Protein AF-0000000078824481 (afdb_homodimer)

Solvent-accessible surface area (backbone atoms only — not comparable to full-atom values): 15286 Å² total; per-residue (Å²): 128,82,54,46,60,56,49,54,60,66,37,48,60,61,49,51,50,52,45,27,59,61,34,42,79,74,77,38,38,60,73,46,44,52,55,56,50,45,35,71,75,71,37,69,39,35,64,65,56,55,14,60,72,70,73,45,59,53,71,61,48,49,52,44,49,50,54,35,36,77,68,52,27,31,44,74,42,76,34,94,58,80,82,45,48,35,37,31,73,30,74,59,27,50,53,49,46,54,56,50,48,54,55,49,51,51,50,54,51,56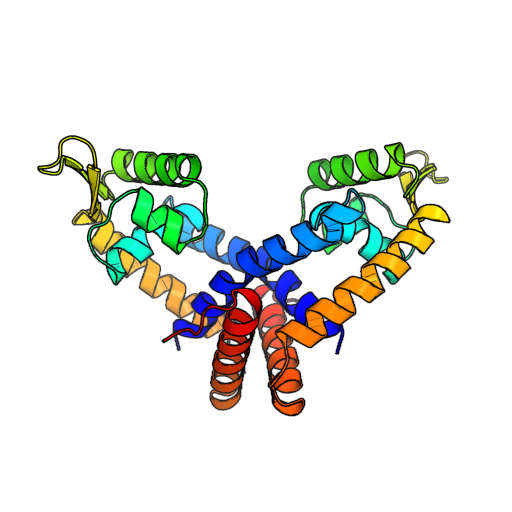,28,47,58,92,56,55,68,69,56,50,50,49,31,41,51,50,50,50,50,32,42,22,50,67,67,69,41,77,80,127,128,82,55,47,60,56,51,54,60,64,36,50,62,61,49,51,50,53,46,26,60,60,32,42,80,74,78,39,38,61,73,47,45,50,53,55,51,46,35,71,75,71,36,68,40,36,64,65,56,57,15,62,73,70,71,45,59,52,71,60,47,49,52,42,50,51,54,35,36,76,68,52,28,30,45,74,42,78,35,92,60,80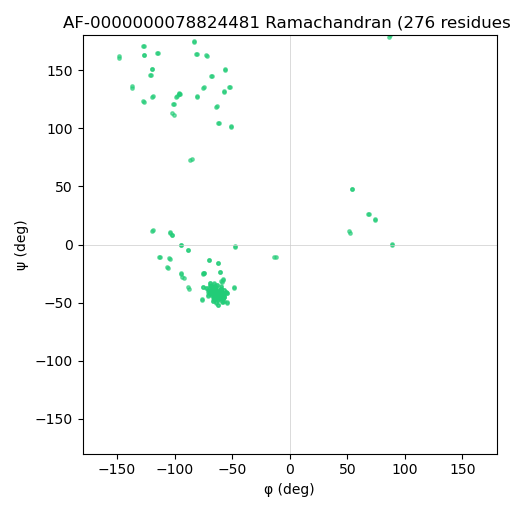,83,45,50,35,37,32,72,30,74,58,28,50,53,48,45,54,58,50,48,52,53,49,50,52,50,54,50,57,29,48,59,93,57,56,67,69,57,50,50,50,33,42,52,51,51,51,49,33,42,23,50,68,67,70,41,78,80,126

Nearest PDB structures (foldseek):
  7kua-assembly1_A-2  TM=9.151E-01  e=1.637E-07  Pseudomonas putida
  3vod-assembly1_A  TM=8.646E-01  e=1.973E-07  Escherichia coli K-12
  3s2w-assembly4_H  TM=9.039E-01  e=2.692E-06  Methanosarcina mazei Go1
  2nnn-assembly4_G  TM=7.889E-01  e=7.284E-06  Pseudomonas aeruginosa
  2nnn-assembly3_E  TM=8.317E-01  e=3.672E-05  Pseudomonas aeruginosa

Secondary structure (DSSP, 8-state):
-THHHHHHHHHHHHHHHHHHHHHHTTT--HHHHHHHHHHHHH-SEEHHHHHHHHT--HHHHHHHHHHHHHTTSEEEEE-SSTT-EEEEE-HHHHHHHHHHHHHHHHHHHHHTTT--HHHHHHHHHHHHHHHHHHHT----/-THHHHHHHHHHHHHHHHHHHHHHTTT--HHHHHHHHHHHHH-SEEHHHHHHHHT--HHHHHHHHHHHHHTTSEEEEE-SSTT-EEEEE-HHHHHHHHHHHHHHHHHHHHHTTT--HHHHHHHHHHHHHHHHHHHT----

pLDDT: mean 90.52, std 11.08, range [39.06, 98.19]

Radius of gyration: 20.96 Å; Cα contacts (8 Å, |Δi|>4): 305; chains: 2; bounding box: 44×56×59 Å

Foldseek 3Di:
DVVPVVVVVVVVVVVQVVLQVLCVVVVDHPLLVLVLVCCVVVNWAWLVVSCVVVVHDSVSSVVSLVVCVVVVQKDWDQDPVNPTTIIHGDPNVVVSNVVSVVVVVVVVCVVCPPPDPVVVVVVVVVVQVVVCVVVVPNPD/DVVPVVVVVVVVVVVQVVLQVLCVVVVDHPLLVLVLVCCVVVNWAWLVVSCVVVVHDSVSSVVSLVVCVVVVQKDWDQDPVNPTTIIHGDPNVVVSNVVSVVVVVVVVCVVCPPPDPVVVVVVVVVVLVVVCVVVVPNPD

Structure (mmCIF, N/CA/C/O backbone):
data_AF-0000000078824481-model_v1
#
loop_
_entity.id
_entity.type
_entity.pdbx_description
1 polymer 'Transcriptional regulator'
#
loop_
_atom_site.group_PDB
_atom_site.id
_atom_site.type_symbol
_atom_site.label_atom_id
_atom_site.label_alt_id
_atom_site.label_comp_id
_atom_site.label_asym_id
_atom_site.label_entity_id
_atom_site.label_seq_id
_atom_site.pdbx_PDB_ins_code
_atom_site.Cartn_x
_atom_site.Cartn_y
_atom_site.Cartn_z
_atom_site.occupancy
_atom_site.B_iso_or_equiv
_atom_site.auth_seq_id
_atom_site.auth_comp_id
_atom_site.auth_asym_id
_atom_site.auth_atom_id
_atom_site.pdbx_PDB_model_num
ATOM 1 N N . MET A 1 1 ? -15.531 11.758 7.34 1 43.16 1 MET A N 1
ATOM 2 C CA . MET A 1 1 ? -15.461 10.969 6.113 1 43.16 1 MET A CA 1
ATOM 3 C C . MET A 1 1 ? -14.008 10.672 5.742 1 43.16 1 MET A C 1
ATOM 5 O O . MET A 1 1 ? -13.75 9.867 4.848 1 43.16 1 MET A O 1
ATOM 9 N N . GLN A 1 2 ? -12.906 11.703 6.137 1 57.47 2 GLN A N 1
ATOM 10 C CA . GLN A 1 2 ? -11.453 11.836 6.027 1 57.47 2 GLN A CA 1
ATOM 11 C C . GLN A 1 2 ? -10.75 10.555 6.473 1 57.47 2 GLN A C 1
ATOM 13 O O . GLN A 1 2 ? -9.766 10.141 5.855 1 57.47 2 GLN A O 1
ATOM 18 N N . ARG A 1 3 ? -11.523 9.625 6.891 1 73.5 3 ARG A N 1
ATOM 19 C CA . ARG A 1 3 ? -10.992 8.617 7.797 1 73.5 3 ARG A CA 1
ATOM 20 C C . ARG A 1 3 ? -10.789 7.289 7.074 1 73.5 3 ARG A C 1
ATOM 22 O O . ARG A 1 3 ? -9.875 6.527 7.406 1 73.5 3 ARG A O 1
ATOM 29 N N . LEU A 1 4 ? -11.547 7.211 5.906 1 84.19 4 LEU A N 1
ATOM 30 C CA . LEU A 1 4 ? -11.5 5.91 5.246 1 84.19 4 LEU A CA 1
ATOM 31 C C . LEU A 1 4 ? -10.141 5.684 4.59 1 84.19 4 LEU A C 1
ATOM 33 O O . LEU A 1 4 ? -9.547 4.609 4.738 1 84.19 4 LEU A O 1
ATOM 37 N N . PHE A 1 5 ? -9.609 6.719 4.055 1 85.12 5 PHE A N 1
ATOM 38 C CA . PHE A 1 5 ? -8.344 6.598 3.34 1 85.12 5 PHE A CA 1
ATOM 39 C C . PHE A 1 5 ? -7.184 6.445 4.316 1 85.12 5 PHE A C 1
ATOM 41 O O . PHE A 1 5 ? -6.254 5.676 4.062 1 85.12 5 PHE A O 1
ATOM 48 N N . GLN A 1 6 ? -7.297 7.129 5.391 1 84 6 GLN A N 1
ATOM 49 C CA . GLN A 1 6 ? -6.285 6.957 6.426 1 84 6 GLN A CA 1
ATOM 50 C C . GLN A 1 6 ? -6.242 5.516 6.922 1 84 6 GLN A C 1
ATOM 52 O O . GLN A 1 6 ? -5.164 4.953 7.129 1 84 6 GLN A O 1
ATOM 57 N N . ARG A 1 7 ? -7.395 4.996 7.047 1 85.38 7 ARG A N 1
ATOM 58 C CA . ARG A 1 7 ? -7.5 3.609 7.488 1 85.38 7 ARG A CA 1
ATOM 59 C C . ARG A 1 7 ? -6.941 2.656 6.434 1 85.38 7 ARG A C 1
ATOM 61 O O . ARG A 1 7 ? -6.242 1.695 6.766 1 85.38 7 ARG A O 1
ATOM 68 N N . PHE A 1 8 ? -7.277 2.953 5.227 1 88 8 PHE A N 1
ATOM 69 C CA . PHE A 1 8 ? -6.789 2.156 4.109 1 88 8 PHE A CA 1
ATOM 70 C C . PHE A 1 8 ? -5.266 2.123 4.09 1 88 8 PHE A C 1
ATOM 72 O O . PHE A 1 8 ? -4.664 1.048 4.09 1 88 8 PHE A O 1
ATOM 79 N N . PHE A 1 9 ? -4.625 3.23 4.195 1 86.44 9 PHE A N 1
ATOM 80 C CA . PHE A 1 9 ? -3.172 3.324 4.105 1 86.44 9 PHE A CA 1
ATOM 81 C C . PHE A 1 9 ? -2.512 2.678 5.316 1 86.44 9 PHE A C 1
ATOM 83 O O . PHE A 1 9 ? -1.452 2.061 5.199 1 86.44 9 PHE A O 1
ATOM 90 N N . SER A 1 10 ? -3.178 2.781 6.43 1 85.12 10 SER A N 1
ATOM 91 C CA . SER A 1 10 ? -2.59 2.271 7.664 1 85.12 10 SER A CA 1
ATOM 92 C C . SER A 1 10 ? -2.531 0.748 7.66 1 85.12 10 SER A C 1
ATOM 94 O O . SER A 1 10 ? -1.811 0.147 8.461 1 85.12 10 SER A O 1
ATOM 96 N N . LEU A 1 11 ? -3.23 0.107 6.738 1 89.5 11 LEU A N 1
ATOM 97 C CA . LEU A 1 11 ? -3.33 -1.349 6.691 1 89.5 11 LEU A CA 1
ATOM 98 C C . LEU A 1 11 ? -2.281 -1.936 5.754 1 89.5 11 LEU A C 1
ATOM 100 O O . LEU A 1 11 ? -1.898 -3.1 5.895 1 89.5 11 LEU A O 1
ATOM 104 N N . TYR A 1 12 ? -1.838 -1.186 4.812 1 88.88 12 TYR A N 1
ATOM 105 C CA . TYR A 1 12 ? -1.011 -1.722 3.738 1 88.88 12 TYR A CA 1
ATOM 106 C C . TYR A 1 12 ? 0.295 -2.285 4.285 1 88.88 12 TYR A C 1
ATOM 108 O O . TYR A 1 12 ? 0.608 -3.459 4.074 1 88.88 12 TYR A O 1
ATOM 116 N N . ARG A 1 13 ? 1.016 -1.478 5.07 1 85.88 13 ARG A N 1
ATOM 117 C CA . ARG A 1 13 ? 2.344 -1.877 5.527 1 85.88 13 ARG A CA 1
ATOM 118 C C . ARG A 1 13 ? 2.264 -3.086 6.453 1 85.88 13 ARG A C 1
ATOM 120 O O . ARG A 1 13 ? 2.996 -4.062 6.273 1 85.88 13 ARG A O 1
ATOM 127 N N . PRO A 1 14 ? 1.312 -3.029 7.441 1 87.44 14 PRO A N 1
ATOM 128 C CA . PRO A 1 14 ? 1.183 -4.227 8.273 1 87.44 14 PRO A CA 1
ATOM 129 C C . PRO A 1 14 ? 0.829 -5.473 7.461 1 87.44 14 PRO A C 1
ATOM 131 O O . PRO A 1 14 ? 1.296 -6.57 7.773 1 87.44 14 PRO A O 1
ATOM 134 N N . PHE A 1 15 ? 0.022 -5.383 6.504 1 90 15 PHE A N 1
ATOM 135 C CA . PHE A 1 15 ? -0.365 -6.512 5.668 1 90 15 PHE A CA 1
ATOM 136 C C . PHE A 1 15 ? 0.836 -7.055 4.902 1 90 15 PHE A C 1
ATOM 138 O O . PHE A 1 15 ? 1.087 -8.266 4.91 1 90 15 PHE A O 1
ATOM 145 N N . VAL A 1 16 ? 1.523 -6.156 4.266 1 90.81 16 VAL A N 1
ATOM 146 C CA . VAL A 1 16 ? 2.689 -6.551 3.479 1 90.81 16 VAL A CA 1
ATOM 147 C C . VAL A 1 16 ? 3.729 -7.203 4.387 1 90.81 16 VAL A C 1
ATOM 149 O O . VAL A 1 16 ? 4.344 -8.203 4.012 1 90.81 16 VAL A O 1
ATOM 152 N N . SER A 1 17 ? 3.895 -6.645 5.543 1 90.75 17 SER A N 1
ATOM 153 C CA . SER A 1 17 ? 4.836 -7.215 6.5 1 90.75 17 SER A CA 1
ATOM 154 C C . SER A 1 17 ? 4.461 -8.648 6.859 1 90.75 17 SER A C 1
ATOM 156 O O . SER A 1 17 ? 5.312 -9.539 6.867 1 90.75 17 SER A O 1
ATOM 158 N N . LYS A 1 18 ? 3.234 -8.875 7.117 1 91.19 18 LYS A N 1
ATOM 159 C CA . LYS A 1 18 ? 2.762 -10.219 7.461 1 91.19 18 LYS A CA 1
ATOM 160 C C . LYS A 1 18 ? 2.926 -11.172 6.281 1 91.19 18 LYS A C 1
ATOM 162 O O . LYS A 1 18 ? 3.314 -12.328 6.465 1 91.19 18 LYS A O 1
ATOM 167 N N . LEU A 1 19 ? 2.625 -10.672 5.141 1 93.19 19 LEU A N 1
ATOM 168 C CA . LEU A 1 19 ? 2.77 -11.484 3.936 1 93.19 19 LEU A CA 1
ATOM 169 C C . LEU A 1 19 ? 4.23 -11.844 3.699 1 93.19 19 LEU A C 1
ATOM 171 O O . LEU A 1 19 ? 4.547 -13 3.387 1 93.19 19 LEU A O 1
ATOM 175 N N . ASN A 1 20 ? 5.066 -10.898 3.875 1 95.19 20 ASN A N 1
ATOM 176 C CA . ASN A 1 20 ? 6.492 -11.148 3.697 1 95.19 20 ASN A CA 1
ATOM 177 C C . ASN A 1 20 ? 7.023 -12.141 4.727 1 95.19 20 ASN A C 1
ATOM 179 O O . ASN A 1 20 ? 7.883 -12.969 4.414 1 95.19 20 ASN A O 1
ATOM 183 N N . GLU A 1 21 ? 6.562 -11.969 5.91 1 95.06 21 GLU A N 1
ATOM 184 C CA . GLU A 1 21 ? 6.938 -12.938 6.938 1 95.06 21 GLU A CA 1
ATOM 185 C C . GLU A 1 21 ? 6.523 -14.352 6.539 1 95.06 21 GLU A C 1
ATOM 187 O O . GLU A 1 21 ? 7.324 -15.281 6.625 1 95.06 21 GLU A O 1
ATOM 192 N N . LEU A 1 22 ? 5.34 -14.508 6.082 1 95.06 22 LEU A N 1
ATOM 193 C CA . LEU A 1 22 ? 4.793 -15.797 5.676 1 95.06 22 LEU A CA 1
ATOM 194 C C . LEU A 1 22 ? 5.535 -16.344 4.461 1 95.06 22 LEU A C 1
ATOM 196 O O . LEU A 1 22 ? 5.98 -17.484 4.465 1 95.06 22 LEU A O 1
ATOM 200 N N . LEU A 1 23 ? 5.746 -15.492 3.449 1 97.12 23 LEU A N 1
ATOM 201 C CA . LEU A 1 23 ? 6.352 -15.898 2.186 1 97.12 23 LEU A CA 1
ATOM 202 C C . LEU A 1 23 ? 7.855 -16.109 2.348 1 97.12 23 LEU A C 1
ATOM 204 O O . LEU A 1 23 ? 8.469 -16.844 1.569 1 97.12 23 LEU A O 1
ATOM 208 N N . GLY A 1 24 ? 8.359 -15.438 3.332 1 97.44 24 GLY A N 1
ATOM 209 C CA . GLY A 1 24 ? 9.781 -15.562 3.609 1 97.44 24 GLY A CA 1
ATOM 210 C C . GLY A 1 24 ? 10.203 -17 3.898 1 97.44 24 GLY A C 1
ATOM 211 O O . GLY A 1 24 ? 11.336 -17.391 3.607 1 97.44 24 GLY A O 1
ATOM 212 N N . GLU A 1 25 ? 9.352 -17.75 4.434 1 96.62 25 GLU A N 1
ATOM 213 C CA . GLU A 1 25 ? 9.609 -19.156 4.738 1 96.62 25 GLU A CA 1
ATOM 214 C C . GLU A 1 25 ? 9.891 -19.953 3.471 1 96.62 25 GLU A C 1
ATOM 216 O O . GLU A 1 25 ? 10.477 -21.047 3.529 1 96.62 25 GLU A O 1
ATOM 221 N N . TYR A 1 26 ? 9.57 -19.406 2.346 1 96.5 26 TYR A N 1
ATOM 222 C CA . TYR A 1 26 ? 9.719 -20.094 1.07 1 96.5 26 TYR A CA 1
ATOM 223 C C . TYR A 1 26 ? 10.672 -19.344 0.149 1 96.5 26 TYR A C 1
ATOM 225 O O . TYR A 1 26 ? 10.672 -19.562 -1.064 1 96.5 26 TYR A O 1
ATOM 233 N N . GLY A 1 27 ? 11.367 -18.375 0.748 1 96 27 GLY A N 1
ATOM 234 C CA . GLY A 1 27 ? 12.32 -17.594 -0.031 1 96 27 GLY A CA 1
ATOM 235 C C . GLY A 1 27 ? 11.656 -16.594 -0.958 1 96 27 GLY A C 1
ATOM 236 O O . GLY A 1 27 ? 12.242 -16.203 -1.968 1 96 27 GLY A O 1
ATOM 237 N N . LEU A 1 28 ? 10.453 -16.25 -0.66 1 97.44 28 LEU A N 1
ATOM 238 C CA . LEU A 1 28 ? 9.688 -15.328 -1.489 1 97.44 28 LEU A CA 1
ATOM 239 C C . LEU A 1 28 ? 9.398 -14.031 -0.732 1 97.44 28 LEU A C 1
ATOM 241 O O . LEU A 1 28 ? 9.633 -13.953 0.476 1 97.44 28 LEU A O 1
ATOM 245 N N . THR A 1 29 ? 9.008 -13.031 -1.426 1 96.62 29 THR A N 1
ATOM 246 C CA . THR A 1 29 ? 8.445 -11.781 -0.93 1 96.62 29 THR A CA 1
ATOM 247 C C . THR A 1 29 ? 7.113 -11.484 -1.613 1 96.62 29 THR A C 1
ATOM 249 O O . THR A 1 29 ? 6.73 -12.172 -2.562 1 96.62 29 THR A O 1
ATOM 252 N N . HIS A 1 30 ? 6.473 -10.492 -1.077 1 94.88 30 HIS A N 1
ATOM 253 C CA . HIS A 1 30 ? 5.227 -10.078 -1.708 1 94.88 30 HIS A CA 1
ATOM 254 C C . HIS A 1 30 ? 5.438 -9.75 -3.182 1 94.88 30 HIS A C 1
ATOM 256 O O . HIS A 1 30 ? 4.621 -10.117 -4.027 1 94.88 30 HIS A O 1
ATOM 262 N N . SER A 1 31 ? 6.52 -9.086 -3.506 1 95.44 31 SER A N 1
ATOM 263 C CA . SER A 1 31 ? 6.801 -8.656 -4.875 1 95.44 31 SER A CA 1
ATOM 264 C C . SER A 1 31 ? 7.035 -9.859 -5.785 1 95.44 31 SER A C 1
ATOM 266 O O . SER A 1 31 ? 6.586 -9.867 -6.934 1 95.44 31 SER A O 1
ATOM 268 N N . LEU A 1 32 ? 7.695 -10.789 -5.336 1 97.19 32 LEU A N 1
ATOM 269 C CA . LEU A 1 32 ? 7.922 -12.008 -6.109 1 97.19 32 LEU A CA 1
ATOM 270 C C . LEU A 1 32 ? 6.629 -12.805 -6.254 1 97.19 32 LEU A C 1
ATOM 272 O O . LEU A 1 32 ? 6.352 -13.352 -7.324 1 97.19 32 LEU A O 1
ATOM 276 N N . TRP A 1 33 ? 5.902 -12.875 -5.168 1 96.5 33 TRP A N 1
ATOM 277 C CA . TRP A 1 33 ? 4.613 -13.562 -5.176 1 96.5 33 TRP A CA 1
ATOM 278 C C . TRP A 1 33 ? 3.688 -12.961 -6.227 1 96.5 33 TRP A C 1
ATOM 280 O O . TRP A 1 33 ? 2.941 -13.688 -6.891 1 96.5 33 TRP A O 1
ATOM 290 N N . GLN A 1 34 ? 3.705 -11.727 -6.363 1 94.94 34 GLN A N 1
ATOM 291 C CA . GLN A 1 34 ? 2.865 -11.055 -7.348 1 94.94 34 GLN A CA 1
ATOM 292 C C . GLN A 1 34 ? 3.084 -11.633 -8.742 1 94.94 34 GLN A C 1
ATOM 294 O O . GLN A 1 34 ? 2.127 -11.836 -9.492 1 94.94 34 GLN A O 1
ATOM 299 N N . VAL A 1 35 ? 4.281 -11.883 -9.07 1 96.81 35 VAL A N 1
ATOM 300 C CA . VAL A 1 35 ? 4.602 -12.43 -10.383 1 96.81 35 VAL A CA 1
ATOM 301 C C . VAL A 1 35 ? 4.047 -13.844 -10.5 1 96.81 35 VAL A C 1
ATOM 303 O O . VAL A 1 35 ? 3.387 -14.18 -11.492 1 96.81 35 VAL A O 1
ATOM 306 N N . ILE A 1 36 ? 4.309 -14.641 -9.508 1 97.81 36 ILE A N 1
ATOM 307 C CA . ILE A 1 36 ? 3.84 -16.031 -9.484 1 97.81 36 ILE A CA 1
ATOM 308 C C . ILE A 1 36 ? 2.316 -16.062 -9.586 1 97.81 36 ILE A C 1
ATOM 310 O O . ILE A 1 36 ? 1.757 -16.812 -10.391 1 97.81 36 ILE A O 1
ATOM 314 N N . PHE A 1 37 ? 1.716 -15.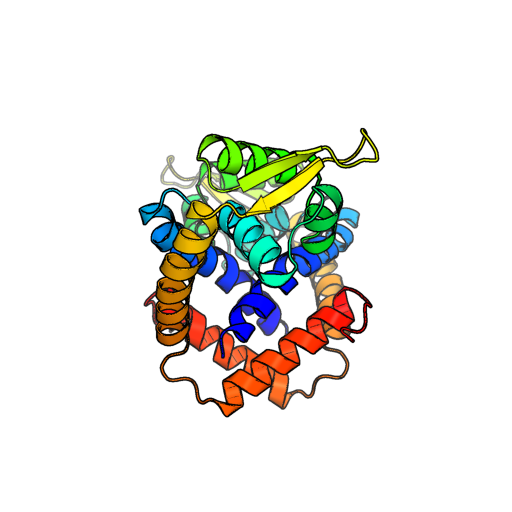234 -8.836 1 96.25 37 PHE A N 1
ATOM 315 C CA . PHE A 1 37 ? 0.26 -15.156 -8.805 1 96.25 37 PHE A CA 1
ATOM 316 C C . PHE A 1 37 ? -0.291 -14.758 -10.164 1 96.25 37 PHE A C 1
ATOM 318 O O . PHE A 1 37 ? -1.259 -15.344 -10.648 1 96.25 37 PHE A O 1
ATOM 325 N N . TYR A 1 38 ? 0.27 -13.805 -10.727 1 95.62 38 TYR A N 1
ATOM 326 C CA . TYR A 1 38 ? -0.172 -13.328 -12.031 1 95.62 38 TYR A CA 1
ATOM 327 C C . TYR A 1 38 ? -0.096 -14.438 -13.078 1 95.62 38 TYR A C 1
ATOM 329 O O . TYR A 1 38 ? -1.057 -14.672 -13.812 1 95.62 38 TYR A O 1
ATOM 337 N N . LEU A 1 39 ? 1.003 -15.078 -13.117 1 97.5 39 LEU A N 1
ATOM 338 C CA . LEU A 1 39 ? 1.202 -16.125 -14.109 1 97.5 39 LEU A CA 1
ATOM 339 C C . LEU A 1 39 ? 0.226 -17.281 -13.891 1 97.5 39 LEU A C 1
ATOM 341 O O . LEU A 1 39 ? -0.251 -17.891 -14.852 1 97.5 39 LEU A O 1
ATOM 345 N N . LYS A 1 40 ? -0.005 -17.547 -12.656 1 96.62 40 LYS A N 1
ATOM 346 C CA . LYS A 1 40 ? -0.944 -18.625 -12.336 1 96.62 40 LYS A CA 1
ATOM 347 C C . LYS A 1 40 ? -2.359 -18.266 -12.773 1 96.62 40 LYS A C 1
ATOM 349 O O . LYS A 1 40 ? -3.09 -19.109 -13.289 1 96.62 40 LYS A O 1
ATOM 354 N N . THR A 1 41 ? -2.725 -17.078 -12.664 1 93.56 41 THR A N 1
ATOM 355 C CA . THR A 1 41 ? -4.109 -16.672 -12.867 1 93.56 41 THR A CA 1
ATOM 356 C C . THR A 1 41 ? -4.336 -16.234 -14.305 1 93.56 41 THR A C 1
ATOM 358 O O . THR A 1 41 ? -5.441 -16.375 -14.836 1 93.56 41 THR A O 1
ATOM 361 N N . ASN A 1 42 ? -3.332 -15.727 -15.008 1 95.06 42 ASN A N 1
ATOM 362 C CA . ASN A 1 42 ? -3.492 -15.18 -16.344 1 95.06 42 ASN A CA 1
ATOM 363 C C . ASN A 1 42 ? -2.77 -16.031 -17.391 1 95.06 42 ASN A C 1
ATOM 365 O O . ASN A 1 42 ? -2.949 -15.82 -18.594 1 95.06 42 ASN A O 1
ATOM 369 N N . GLY A 1 43 ? -1.992 -16.922 -16.906 1 96.06 43 GLY A N 1
ATOM 370 C CA . GLY A 1 43 ? -1.21 -17.734 -17.812 1 96.06 43 GLY A CA 1
ATOM 371 C C . GLY A 1 43 ? 0.115 -17.109 -18.203 1 96.06 43 GLY A C 1
ATOM 372 O O . GLY A 1 43 ? 0.472 -16.047 -17.703 1 96.06 43 GLY A O 1
ATOM 373 N N . SER A 1 44 ? 0.866 -17.844 -19.016 1 96.44 44 SER A N 1
ATOM 374 C CA . SER A 1 44 ? 2.154 -17.344 -19.5 1 96.44 44 SER A CA 1
ATOM 375 C C . SER A 1 44 ? 2.018 -15.961 -20.109 1 96.44 44 SER A C 1
ATOM 377 O O . SER A 1 44 ? 1.064 -15.695 -20.844 1 96.44 44 SER A O 1
ATOM 379 N N . SER A 1 45 ? 2.922 -15.102 -19.766 1 96.06 45 SER A N 1
ATOM 380 C CA . SER A 1 45 ? 2.785 -13.695 -20.156 1 96.06 45 SER A CA 1
ATOM 381 C C . SER A 1 45 ? 4.148 -13.047 -20.375 1 96.06 45 SER A C 1
ATOM 383 O O . SER A 1 45 ? 5.168 -13.562 -19.906 1 96.06 45 SER A O 1
ATOM 385 N N . SER A 1 46 ? 4.156 -11.93 -21.062 1 94.75 46 SER A N 1
ATOM 386 C CA . SER A 1 46 ? 5.383 -11.164 -21.25 1 94.75 46 SER A CA 1
ATOM 387 C C . SER A 1 46 ? 5.688 -10.297 -20.047 1 94.75 46 SER A C 1
ATOM 389 O O . SER A 1 46 ? 4.816 -10.062 -19.203 1 94.75 46 SER A O 1
ATOM 391 N N . LEU A 1 47 ? 6.906 -9.852 -20.016 1 94.75 47 LEU A N 1
ATOM 392 C CA . LEU A 1 47 ? 7.297 -8.93 -18.969 1 94.75 47 LEU A CA 1
ATOM 393 C C . LEU A 1 47 ? 6.457 -7.66 -19.016 1 94.75 47 LEU A C 1
ATOM 395 O O . LEU A 1 47 ? 6.062 -7.133 -17.969 1 94.75 47 LEU A O 1
ATOM 399 N N . VAL A 1 48 ? 6.125 -7.246 -20.172 1 93.75 48 VAL A N 1
ATOM 400 C CA . VAL A 1 48 ? 5.359 -6.023 -20.391 1 93.75 48 VAL A CA 1
ATOM 401 C C . VAL A 1 48 ? 3.938 -6.207 -19.859 1 93.75 48 VAL A C 1
ATOM 403 O O . VAL A 1 48 ? 3.395 -5.32 -19.188 1 93.75 48 VAL A O 1
ATOM 406 N N . ASP A 1 49 ? 3.369 -7.352 -20.078 1 94.5 49 ASP A N 1
ATOM 407 C CA . ASP A 1 49 ? 2.02 -7.648 -19.609 1 94.5 49 ASP A CA 1
ATOM 408 C C . ASP A 1 49 ? 1.947 -7.629 -18.094 1 94.5 49 ASP A C 1
ATOM 410 O O . ASP A 1 49 ? 1.02 -7.055 -17.516 1 94.5 49 ASP A O 1
ATOM 414 N N . ILE A 1 50 ? 2.883 -8.227 -17.5 1 95 50 ILE A N 1
ATOM 415 C CA . ILE A 1 50 ? 2.922 -8.297 -16.047 1 95 50 ILE A CA 1
ATOM 416 C C . ILE A 1 50 ? 3.107 -6.895 -15.469 1 95 50 ILE A C 1
ATOM 418 O O . ILE A 1 50 ? 2.41 -6.512 -14.523 1 95 50 ILE A O 1
ATOM 422 N N . ALA A 1 51 ? 4.016 -6.133 -16.031 1 93.88 51 ALA A N 1
ATOM 423 C CA . ALA A 1 51 ? 4.297 -4.773 -15.578 1 93.88 51 ALA A CA 1
ATOM 424 C C . ALA A 1 51 ? 3.061 -3.889 -15.711 1 93.88 51 ALA A C 1
ATOM 426 O O . ALA A 1 51 ? 2.721 -3.146 -14.781 1 93.88 51 ALA A O 1
ATOM 427 N N . LYS A 1 52 ? 2.332 -3.973 -16.812 1 90.06 52 LYS A N 1
ATOM 428 C CA . LYS A 1 52 ? 1.134 -3.182 -17.078 1 90.06 52 LYS A CA 1
ATOM 429 C C . LYS A 1 52 ? 0.027 -3.518 -16.078 1 90.06 52 LYS A C 1
ATOM 431 O O . LYS A 1 52 ? -0.665 -2.623 -15.586 1 90.06 52 LYS A O 1
ATOM 436 N N . TYR A 1 53 ? -0.059 -4.773 -15.828 1 88.06 53 TYR A N 1
ATOM 437 C CA . TYR A 1 53 ? -1.109 -5.227 -14.922 1 88.06 53 TYR A CA 1
ATOM 438 C C . TYR A 1 53 ? -0.938 -4.617 -13.539 1 88.06 53 TYR A C 1
ATOM 440 O O . TYR A 1 53 ? -1.912 -4.184 -12.922 1 88.06 53 TYR A O 1
ATOM 448 N N . TYR A 1 54 ? 0.265 -4.566 -13 1 88 54 TYR A N 1
ATOM 449 C CA . TYR A 1 5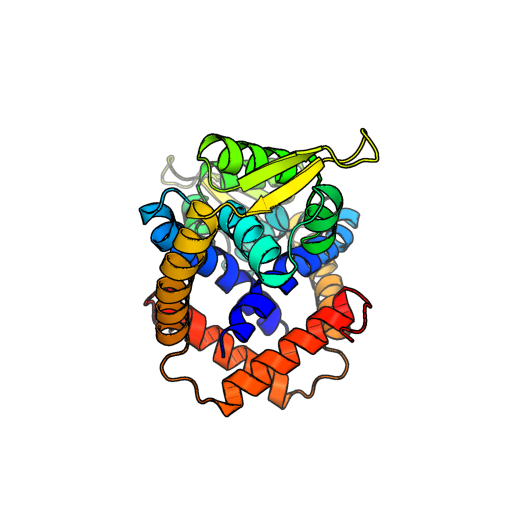4 ? 0.517 -4.086 -11.641 1 88 54 TYR A CA 1
ATOM 450 C C . TYR A 1 54 ? 0.884 -2.607 -11.648 1 88 54 TYR A C 1
ATOM 452 O O . TYR A 1 54 ? 1.068 -2.006 -10.586 1 88 54 TYR A O 1
ATOM 460 N N . ASN A 1 55 ? 0.944 -1.963 -12.789 1 83.75 55 ASN A N 1
ATOM 461 C CA . ASN A 1 55 ? 1.36 -0.571 -12.922 1 83.75 55 ASN A CA 1
ATOM 462 C C . ASN A 1 55 ? 2.727 -0.333 -12.289 1 83.75 55 ASN A C 1
ATOM 464 O O . ASN A 1 55 ? 2.883 0.566 -11.461 1 83.75 55 ASN A O 1
ATOM 468 N N . ILE A 1 56 ? 3.637 -1.199 -12.625 1 88.19 56 ILE A N 1
ATOM 469 C CA . ILE A 1 56 ? 5.012 -1.15 -12.148 1 88.19 56 ILE A CA 1
ATOM 470 C C . ILE A 1 56 ? 5.965 -1.014 -13.336 1 88.19 56 ILE A C 1
ATOM 472 O O . ILE A 1 56 ? 5.668 -1.479 -14.438 1 88.19 56 ILE A O 1
ATOM 476 N N . GLU A 1 57 ? 7.059 -0.399 -13.094 1 90.69 57 GLU A N 1
ATOM 477 C CA . GLU A 1 57 ? 8.039 -0.204 -14.156 1 90.69 57 GLU A CA 1
ATOM 478 C C . GLU A 1 57 ? 8.656 -1.531 -14.594 1 90.69 57 GLU A C 1
ATOM 480 O O . GLU A 1 57 ? 8.93 -2.395 -13.758 1 90.69 57 GLU A O 1
ATOM 485 N N . LYS A 1 58 ? 8.945 -1.658 -15.828 1 92.44 58 LYS A N 1
ATOM 486 C CA . LYS 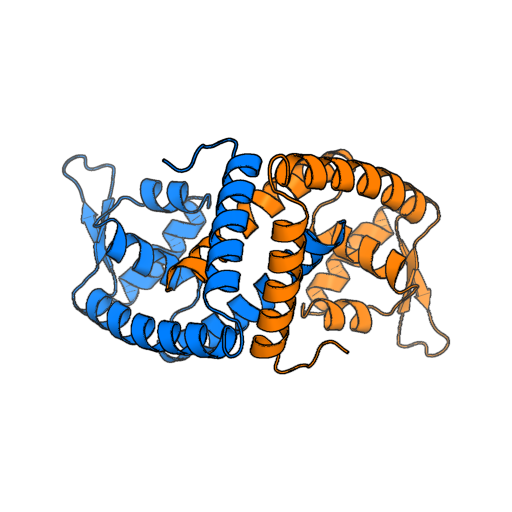A 1 58 ? 9.445 -2.891 -16.438 1 92.44 58 LYS A CA 1
ATOM 487 C C . LYS A 1 58 ? 10.75 -3.33 -15.789 1 92.44 58 LYS A C 1
ATOM 489 O O . LYS A 1 58 ? 10.945 -4.516 -15.508 1 92.44 58 LYS A O 1
ATOM 494 N N . PRO A 1 59 ? 11.664 -2.408 -15.523 1 94.25 59 PRO A N 1
ATOM 495 C CA . PRO A 1 59 ? 12.93 -2.844 -14.914 1 94.25 59 PRO A CA 1
ATOM 496 C C . PRO A 1 59 ? 12.727 -3.535 -13.562 1 94.25 59 PRO A C 1
ATOM 498 O O . PRO A 1 59 ? 13.453 -4.473 -13.234 1 94.25 59 PRO A O 1
ATOM 501 N N . SER A 1 60 ? 11.711 -3.137 -12.82 1 94.56 60 SER A N 1
ATOM 502 C CA . SER A 1 60 ? 11.43 -3.736 -11.516 1 94.56 60 SER A CA 1
ATOM 503 C C . SER A 1 60 ? 10.891 -5.156 -11.672 1 94.56 60 SER A C 1
ATOM 505 O O . SER A 1 60 ? 11.32 -6.066 -10.961 1 94.56 60 SER A O 1
ATOM 507 N N . ILE A 1 61 ? 9.984 -5.289 -12.617 1 95.75 61 ILE A N 1
ATOM 508 C CA . ILE A 1 61 ? 9.422 -6.609 -12.867 1 95.75 61 ILE A CA 1
ATOM 509 C C . ILE A 1 61 ? 10.5 -7.535 -13.422 1 95.75 61 ILE A C 1
ATOM 511 O O . ILE A 1 61 ? 10.539 -8.719 -13.078 1 95.75 61 ILE A O 1
ATOM 515 N N . THR A 1 62 ? 11.359 -6.977 -14.266 1 96.19 62 THR A N 1
ATOM 516 C CA . THR A 1 62 ? 12.461 -7.75 -14.836 1 96.19 62 THR A CA 1
ATOM 517 C C . THR A 1 62 ? 13.336 -8.336 -13.734 1 96.19 62 THR A C 1
ATOM 519 O O . THR A 1 62 ? 13.695 -9.508 -13.781 1 96.19 62 THR A O 1
ATOM 522 N N . ARG A 1 63 ? 13.625 -7.555 -12.805 1 97.31 63 ARG A N 1
ATOM 523 C CA . ARG A 1 63 ? 14.445 -8 -11.68 1 97.31 63 ARG A CA 1
ATOM 524 C C . ARG A 1 63 ? 13.75 -9.117 -10.906 1 97.31 63 ARG A C 1
ATOM 526 O O . ARG A 1 63 ? 14.383 -10.094 -10.516 1 97.31 63 ARG A O 1
ATOM 533 N N . ARG A 1 64 ? 12.492 -9 -10.656 1 97.5 64 ARG A N 1
ATOM 534 C CA . ARG A 1 64 ? 11.711 -10.008 -9.945 1 97.5 64 ARG A C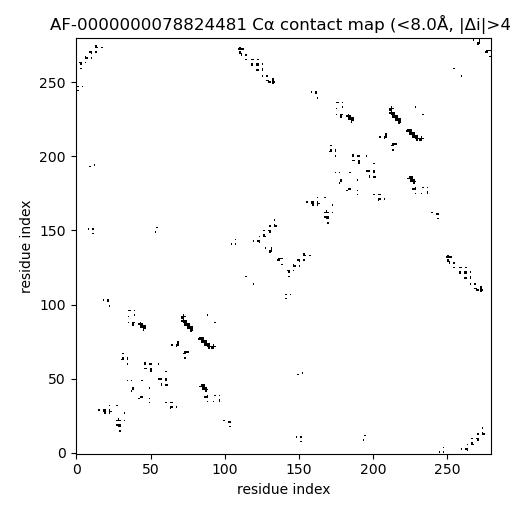A 1
ATOM 535 C C . ARG A 1 64 ? 11.703 -11.328 -10.703 1 97.5 64 ARG A C 1
ATOM 537 O O . ARG A 1 64 ? 11.922 -12.391 -10.117 1 97.5 64 ARG A O 1
ATOM 544 N N . VAL A 1 65 ? 11.508 -11.195 -12 1 97.19 65 VAL A N 1
ATOM 545 C CA . VAL A 1 65 ? 11.422 -12.383 -12.844 1 97.19 65 VAL A CA 1
ATOM 546 C C . VAL A 1 65 ? 12.781 -13.07 -12.906 1 97.19 65 VAL A C 1
ATOM 548 O O . VAL A 1 65 ? 12.875 -14.297 -12.844 1 97.19 65 VAL A O 1
ATOM 551 N N . HIS A 1 66 ? 13.812 -12.281 -13.055 1 97.12 66 HIS A N 1
ATOM 552 C CA . HIS A 1 66 ? 15.164 -12.828 -13.078 1 97.12 66 HIS A CA 1
ATOM 553 C C . HIS A 1 66 ? 15.461 -13.617 -11.805 1 97.12 66 HIS A C 1
ATOM 555 O O . HIS A 1 66 ? 16.016 -14.719 -11.859 1 97.12 66 HIS A O 1
ATOM 561 N N . HIS A 1 67 ? 15.078 -13.102 -10.719 1 97.69 67 HIS A N 1
ATOM 562 C CA . HIS A 1 67 ? 15.266 -13.781 -9.445 1 97.69 67 HIS A CA 1
ATOM 563 C C . HIS A 1 67 ? 14.516 -15.109 -9.406 1 97.69 67 HIS A C 1
ATOM 565 O O . HIS A 1 67 ? 15.062 -16.125 -8.977 1 97.69 67 HIS A O 1
ATOM 571 N N . LEU A 1 68 ? 13.297 -15.109 -9.875 1 98.12 68 LEU A N 1
ATOM 572 C CA . LEU A 1 68 ? 12.477 -16.312 -9.875 1 98.12 68 LEU A CA 1
ATOM 573 C C . LEU A 1 68 ? 13.023 -17.344 -10.859 1 98.12 68 LEU A C 1
ATOM 575 O O . LEU A 1 68 ? 12.945 -18.547 -10.609 1 98.12 68 LEU A O 1
ATOM 579 N N . GLU A 1 69 ? 13.531 -16.828 -11.93 1 97.38 69 GLU A N 1
ATOM 580 C CA . GLU A 1 69 ? 14.125 -17.719 -12.93 1 97.38 69 GLU A CA 1
ATOM 581 C C . GLU A 1 69 ? 15.367 -18.406 -12.383 1 97.38 69 GLU A C 1
ATOM 583 O O . GLU A 1 69 ? 15.562 -19.609 -12.609 1 97.38 69 GLU A O 1
ATOM 588 N N . GLU A 1 70 ? 16.188 -17.641 -11.695 1 96.94 70 GLU A N 1
ATOM 589 C CA . GLU A 1 70 ? 17.406 -18.188 -11.094 1 96.94 70 GLU A CA 1
ATOM 590 C C . GLU A 1 70 ? 17.078 -19.281 -10.078 1 96.94 70 GLU A C 1
ATOM 592 O O . GLU A 1 70 ? 17.875 -20.188 -9.859 1 96.94 70 GLU A O 1
ATOM 597 N N . ASN A 1 71 ? 15.875 -19.25 -9.539 1 97.25 71 ASN A N 1
ATOM 598 C CA . ASN A 1 71 ? 15.469 -20.219 -8.539 1 97.25 71 ASN A CA 1
ATOM 599 C C . ASN A 1 71 ? 14.539 -21.281 -9.133 1 97.25 71 ASN A C 1
ATOM 601 O O . ASN A 1 71 ? 13.875 -22.016 -8.398 1 97.25 71 ASN A O 1
ATOM 605 N N . LEU A 1 72 ? 14.414 -21.281 -10.461 1 97 72 LEU A N 1
ATOM 606 C CA . LEU A 1 72 ? 13.734 -22.297 -11.258 1 97 72 LEU A CA 1
ATOM 607 C C . LEU A 1 72 ? 12.234 -22.266 -11.016 1 97 72 LEU A C 1
ATOM 609 O O . LEU A 1 72 ? 11.562 -23.297 -11.141 1 97 72 LEU A O 1
ATOM 613 N N . ILE A 1 73 ? 11.75 -21.125 -10.633 1 98.19 73 ILE A N 1
ATOM 614 C CA . ILE A 1 73 ? 10.328 -20.969 -10.359 1 98.19 73 ILE A CA 1
ATOM 615 C C . ILE A 1 73 ? 9.594 -20.609 -11.648 1 98.19 73 ILE A C 1
ATOM 617 O O . ILE A 1 73 ? 8.453 -21.016 -11.859 1 98.19 73 ILE A O 1
ATOM 621 N N . VAL A 1 74 ? 10.281 -19.781 -12.43 1 98.19 74 VAL A N 1
ATOM 622 C CA . VAL A 1 74 ? 9.75 -19.438 -13.742 1 98.19 74 VAL A CA 1
ATOM 623 C C . VAL A 1 74 ? 10.797 -19.719 -14.82 1 98.19 74 VAL A C 1
ATOM 625 O O . VAL A 1 74 ? 11.969 -19.938 -14.516 1 98.19 74 VAL A O 1
ATOM 628 N N . LYS A 1 75 ? 10.289 -19.766 -16.016 1 96.81 75 LYS A N 1
ATOM 629 C CA . LYS A 1 75 ? 11.164 -19.906 -17.172 1 96.81 75 LYS A CA 1
ATOM 630 C C . LYS A 1 75 ? 10.734 -18.969 -18.312 1 96.81 75 LYS A C 1
ATOM 632 O O . LYS A 1 75 ? 9.539 -18.781 -18.547 1 96.81 75 LYS A O 1
ATOM 637 N N . ALA A 1 76 ? 11.68 -18.391 -18.844 1 93.12 76 ALA A N 1
ATOM 638 C CA . ALA A 1 76 ? 11.438 -17.516 -19.984 1 93.12 76 ALA A CA 1
ATOM 639 C C . ALA A 1 76 ? 11.734 -18.234 -21.297 1 93.12 76 ALA A C 1
ATOM 641 O O . ALA A 1 76 ? 12.781 -18.875 -21.438 1 93.12 76 ALA A O 1
ATOM 642 N N . VAL A 1 77 ? 10.742 -18.219 -22.219 1 90.81 77 VAL A N 1
ATOM 643 C CA . VAL A 1 77 ? 10.922 -18.844 -23.531 1 90.81 77 VAL A CA 1
ATOM 644 C C . VAL A 1 77 ? 10.789 -17.797 -24.625 1 90.81 77 VAL A C 1
ATOM 646 O O . VAL A 1 77 ? 9.875 -16.969 -24.609 1 90.81 77 VAL A O 1
ATOM 649 N N . SER A 1 78 ? 11.812 -17.797 -25.453 1 84.69 78 SER A N 1
ATOM 650 C CA . SER A 1 78 ? 11.797 -16.844 -26.562 1 84.69 78 SER A CA 1
ATOM 651 C C . SER A 1 78 ? 10.641 -17.125 -27.516 1 84.69 78 SER A C 1
ATOM 653 O O . SER A 1 78 ? 10.336 -18.281 -27.797 1 84.69 78 SER A O 1
ATOM 655 N N . SER A 1 79 ? 9.828 -16.125 -27.578 1 70.19 79 SER A N 1
ATOM 656 C CA . SER A 1 79 ? 8.734 -16.266 -28.531 1 70.19 79 SER A CA 1
ATOM 657 C C . SER A 1 79 ? 9.227 -16.141 -29.969 1 70.19 79 SER A C 1
ATOM 659 O O . SER A 1 79 ? 10.383 -15.773 -30.203 1 70.19 79 SER A O 1
ATOM 661 N N . LYS A 1 80 ? 8.344 -16.609 -30.844 1 64.44 80 LYS A N 1
ATOM 662 C CA . LYS A 1 80 ? 8.625 -16.547 -32.281 1 64.44 80 LYS A CA 1
ATOM 663 C C . LYS A 1 80 ? 9.109 -15.148 -32.688 1 64.44 80 LYS A C 1
ATOM 665 O O . LYS A 1 80 ? 9.891 -15 -33.625 1 64.44 80 LYS A O 1
ATOM 670 N N . ASP A 1 81 ? 8.445 -14.234 -31.984 1 61.38 81 ASP A N 1
ATOM 671 C CA . ASP A 1 81 ? 8.891 -12.883 -32.312 1 61.38 81 ASP A CA 1
ATOM 672 C C . ASP A 1 81 ? 10.102 -12.484 -31.453 1 61.38 81 ASP A C 1
ATOM 674 O O . ASP A 1 81 ? 9.992 -12.359 -30.234 1 61.38 81 ASP A O 1
ATOM 678 N N . ARG A 1 82 ? 11.25 -13.047 -31.734 1 58.56 82 ARG A N 1
ATOM 679 C CA . ARG A 1 82 ? 12.586 -13 -31.141 1 58.56 82 ARG A CA 1
ATOM 680 C C . ARG A 1 82 ? 12.695 -11.867 -30.125 1 58.56 82 ARG A C 1
ATOM 682 O O . ARG A 1 82 ? 13.641 -11.828 -29.328 1 58.56 82 ARG A O 1
ATOM 689 N N . ARG A 1 83 ? 11.672 -10.953 -30.078 1 64.25 83 ARG A N 1
ATOM 690 C CA . ARG A 1 83 ? 11.953 -9.75 -29.297 1 64.25 83 ARG A CA 1
ATOM 691 C C . ARG A 1 83 ? 11.25 -9.805 -27.953 1 64.25 83 ARG A C 1
ATOM 693 O O . ARG A 1 83 ? 11.633 -9.086 -27.016 1 64.25 83 ARG A O 1
ATOM 700 N N . GLU A 1 84 ? 10.289 -10.812 -27.812 1 80 84 GLU A N 1
ATOM 701 C CA . GLU A 1 84 ? 9.625 -10.766 -26.516 1 80 84 GLU A CA 1
ATOM 702 C C . GLU A 1 84 ? 9.703 -12.117 -25.812 1 80 84 GLU A C 1
ATOM 704 O O . GLU A 1 84 ? 9.469 -13.156 -26.422 1 80 84 GLU A O 1
ATOM 709 N N . LYS A 1 85 ? 10.227 -12.164 -24.688 1 89.62 85 LYS A N 1
ATOM 710 C CA . LYS A 1 85 ? 10.281 -13.375 -23.875 1 89.62 85 LYS A CA 1
ATOM 711 C C . LYS A 1 85 ? 8.961 -13.602 -23.141 1 89.62 85 LYS A C 1
ATOM 713 O O . LYS A 1 85 ? 8.367 -12.664 -22.609 1 89.62 85 LYS A O 1
ATOM 718 N N . ILE A 1 86 ? 8.469 -14.836 -23.359 1 95.19 86 ILE A N 1
ATOM 719 C CA . ILE A 1 86 ? 7.262 -15.219 -22.625 1 95.19 86 ILE A CA 1
ATOM 720 C C . ILE A 1 86 ? 7.645 -15.984 -21.359 1 95.19 86 ILE A C 1
ATOM 722 O O . ILE A 1 86 ? 8.414 -16.953 -21.422 1 95.19 86 ILE A O 1
ATOM 726 N N . ILE A 1 87 ? 7.09 -15.547 -20.234 1 97.38 87 ILE A N 1
ATOM 727 C CA . ILE A 1 87 ? 7.434 -16.109 -18.938 1 97.38 87 ILE A CA 1
ATOM 728 C C . ILE A 1 87 ? 6.406 -17.172 -18.547 1 97.38 87 ILE A C 1
ATOM 730 O O . ILE A 1 87 ? 5.199 -16.938 -18.625 1 97.38 87 ILE A O 1
ATOM 734 N N . HIS A 1 88 ? 6.918 -18.328 -18.156 1 97.44 88 HIS A N 1
ATOM 735 C CA . HIS A 1 88 ? 6.082 -19.453 -17.766 1 97.44 88 HIS A CA 1
ATOM 736 C C . HIS A 1 88 ? 6.387 -19.891 -16.328 1 97.44 88 HIS A C 1
ATOM 738 O O . HIS A 1 88 ? 7.539 -19.844 -15.891 1 97.44 88 HIS A O 1
ATOM 744 N N . LEU A 1 89 ? 5.297 -20.328 -15.688 1 97.75 89 LEU A N 1
ATOM 745 C CA . LEU A 1 89 ? 5.535 -21.016 -14.414 1 97.75 89 LEU A CA 1
ATOM 746 C C . LEU A 1 89 ? 6.09 -22.406 -14.648 1 97.75 89 LEU A C 1
ATOM 748 O O . LEU A 1 89 ? 5.609 -23.141 -15.516 1 97.75 89 LEU A O 1
ATOM 752 N N . THR A 1 90 ? 7.09 -22.734 -13.891 1 98.06 90 THR A N 1
ATOM 753 C CA . THR A 1 90 ? 7.578 -24.109 -13.922 1 98.06 90 THR A CA 1
ATOM 754 C C . THR A 1 90 ? 6.738 -25.016 -13.016 1 98.06 90 THR A C 1
ATOM 756 O O . THR A 1 90 ? 5.836 -24.531 -12.328 1 98.06 90 THR A O 1
ATOM 759 N N . GLU A 1 91 ? 7.023 -26.328 -13.055 1 97.69 91 GLU A N 1
ATOM 760 C CA . GLU A 1 91 ? 6.355 -27.25 -12.141 1 97.69 91 GLU A CA 1
ATOM 761 C C . GLU A 1 91 ? 6.633 -26.875 -10.688 1 97.69 91 GLU A C 1
ATOM 763 O O . GLU A 1 91 ? 5.738 -26.953 -9.844 1 97.69 91 GLU A O 1
ATOM 768 N N . LEU A 1 92 ? 7.836 -26.516 -10.5 1 97.56 92 LEU A N 1
ATOM 769 C CA . LEU A 1 92 ? 8.211 -26.062 -9.156 1 97.56 92 LEU A CA 1
ATOM 770 C C . LEU A 1 92 ? 7.441 -24.812 -8.773 1 97.56 92 LEU A C 1
ATOM 772 O O . LEU A 1 92 ? 6.984 -24.672 -7.633 1 97.56 92 LEU A O 1
ATOM 776 N N . GLY A 1 93 ? 7.32 -23.875 -9.703 1 98 93 GLY A N 1
ATOM 777 C CA . GLY A 1 93 ? 6.551 -22.672 -9.469 1 98 93 GLY A CA 1
ATOM 778 C C . GLY A 1 93 ? 5.09 -22.938 -9.148 1 98 93 GLY A C 1
ATOM 779 O O . GLY A 1 93 ? 4.508 -22.281 -8.281 1 98 93 GLY A O 1
ATOM 780 N N . GLU A 1 94 ? 4.555 -23.891 -9.805 1 97.88 94 GLU A N 1
ATOM 781 C CA . GLU A 1 94 ? 3.168 -24.281 -9.57 1 97.88 94 GLU A CA 1
ATOM 782 C C . GLU A 1 94 ? 2.992 -24.875 -8.164 1 97.88 94 GLU A C 1
ATOM 784 O O . GLU A 1 94 ? 2.031 -24.531 -7.469 1 97.88 94 GLU A O 1
ATOM 789 N N . GLU A 1 95 ? 3.879 -25.734 -7.848 1 97.56 95 GLU A N 1
ATOM 790 C CA . GLU A 1 95 ? 3.83 -26.328 -6.516 1 97.56 95 GLU A CA 1
ATOM 791 C C . GLU A 1 95 ? 3.945 -25.266 -5.434 1 97.56 95 GLU A C 1
ATOM 793 O O . GLU A 1 95 ? 3.207 -25.281 -4.445 1 97.56 95 GLU A O 1
ATOM 798 N N . LEU A 1 96 ? 4.871 -24.359 -5.672 1 97.56 96 LEU A N 1
ATOM 799 C CA . LEU A 1 96 ? 5.074 -23.281 -4.719 1 97.56 96 LEU A CA 1
ATOM 800 C C . LEU A 1 96 ? 3.818 -22.422 -4.602 1 97.56 96 LEU A C 1
ATOM 802 O O . LEU A 1 96 ? 3.461 -21.984 -3.506 1 97.56 96 LEU A O 1
ATOM 806 N N . TYR A 1 97 ? 3.176 -22.172 -5.715 1 97.81 97 TYR A N 1
ATOM 807 C CA . TYR A 1 97 ? 1.929 -21.422 -5.711 1 97.81 97 TYR A CA 1
ATOM 808 C C . TYR A 1 97 ? 0.911 -22.047 -4.77 1 97.81 97 TYR A C 1
ATOM 810 O O . TYR A 1 97 ? 0.317 -21.359 -3.934 1 97.81 97 TYR A O 1
ATOM 818 N N . TRP A 1 98 ? 0.726 -23.266 -4.895 1 97.5 98 TRP A N 1
ATOM 819 C CA . TRP A 1 98 ? -0.32 -23.938 -4.129 1 97.5 98 TRP A CA 1
ATOM 820 C C . TRP A 1 98 ? 0.018 -23.953 -2.641 1 97.5 98 TRP A C 1
ATOM 822 O O . TRP A 1 98 ? -0.854 -23.734 -1.798 1 97.5 98 TRP A O 1
ATOM 832 N N . VAL A 1 99 ? 1.272 -24.188 -2.35 1 97.25 99 VAL A N 1
ATOM 833 C CA . VAL A 1 99 ? 1.708 -24.203 -0.957 1 97.25 99 VAL A CA 1
ATOM 834 C C . VAL A 1 99 ? 1.492 -22.828 -0.332 1 97.25 99 VAL A C 1
ATOM 836 O O . VAL A 1 99 ? 0.901 -22.719 0.744 1 97.25 99 VAL A O 1
ATOM 839 N N . CYS A 1 100 ? 1.908 -21.812 -0.996 1 96.88 100 CYS A N 1
ATOM 840 C CA . CYS A 1 100 ? 1.798 -20.453 -0.479 1 96.88 100 CYS A CA 1
ATOM 841 C C . CYS A 1 100 ? 0.345 -20 -0.456 1 96.88 100 CYS A C 1
ATOM 843 O O . CYS A 1 100 ? -0.083 -19.328 0.484 1 96.88 100 CYS A O 1
ATOM 845 N N . ARG A 1 101 ? -0.382 -20.375 -1.498 1 95.25 101 ARG A N 1
ATOM 846 C CA . ARG A 1 101 ? -1.789 -20 -1.565 1 95.25 101 ARG A CA 1
ATOM 847 C C . ARG A 1 101 ? -2.557 -20.516 -0.358 1 95.25 101 ARG A C 1
ATOM 849 O O . ARG A 1 101 ? -3.391 -19.812 0.211 1 95.25 101 ARG A O 1
ATOM 856 N N . LYS A 1 102 ? -2.293 -21.719 -0.008 1 95.88 102 LYS A N 1
ATOM 857 C CA . LYS A 1 102 ? -2.938 -22.312 1.159 1 95.88 102 LYS A CA 1
ATOM 858 C C . LYS A 1 102 ? -2.629 -21.516 2.424 1 95.88 102 LYS A C 1
ATOM 860 O O . LYS A 1 102 ? -3.529 -21.219 3.211 1 95.88 102 LYS A O 1
ATOM 865 N N . LYS A 1 103 ? -1.369 -21.172 2.613 1 95.25 103 LYS A N 1
ATOM 866 C CA . LYS A 1 103 ? -0.948 -20.422 3.791 1 95.25 103 LYS A CA 1
ATOM 867 C C . LYS A 1 103 ? -1.527 -19.016 3.779 1 95.25 103 LYS A C 1
ATOM 869 O O . LYS A 1 103 ? -1.938 -18.5 4.82 1 95.25 103 LYS A O 1
ATOM 874 N N . ILE A 1 104 ? -1.581 -18.453 2.617 1 94.44 104 ILE A N 1
ATOM 875 C CA . ILE A 1 104 ? -2.123 -17.109 2.482 1 94.44 104 ILE A CA 1
ATOM 876 C C . ILE A 1 104 ? -3.623 -17.125 2.77 1 94.44 104 ILE A C 1
ATOM 878 O O . ILE A 1 104 ? -4.148 -16.219 3.42 1 94.44 104 ILE A O 1
ATOM 882 N N . THR A 1 105 ? -4.273 -18.125 2.322 1 93.12 105 THR A N 1
ATOM 883 C CA . THR A 1 105 ? -5.699 -18.266 2.59 1 93.12 105 THR A CA 1
ATOM 884 C C . THR A 1 105 ? -5.961 -18.359 4.09 1 93.12 105 THR A C 1
ATOM 886 O O . THR A 1 105 ? -6.895 -17.75 4.605 1 93.12 105 THR A O 1
ATOM 889 N N . GLU A 1 106 ? -5.145 -19.062 4.762 1 93.19 106 GLU A N 1
ATOM 890 C CA . GLU A 1 106 ? -5.254 -19.172 6.215 1 93.19 106 GLU A CA 1
ATOM 891 C C . GLU A 1 106 ? -5.039 -17.812 6.883 1 93.19 106 GLU A C 1
ATOM 893 O O . GLU A 1 106 ? -5.754 -17.453 7.82 1 93.19 106 GLU A O 1
ATOM 898 N N . LEU A 1 107 ? -4.07 -17.109 6.414 1 92.12 107 LEU A N 1
ATOM 899 C CA . LEU A 1 107 ? -3.807 -15.773 6.93 1 92.12 107 LEU A CA 1
ATOM 900 C C . LEU A 1 107 ? -5.012 -14.867 6.719 1 92.12 107 LEU A C 1
ATOM 902 O O . LEU A 1 107 ? -5.418 -14.141 7.633 1 92.12 107 LEU A O 1
ATOM 906 N N . GLU A 1 108 ? -5.582 -14.906 5.492 1 90.62 108 GLU A N 1
ATOM 907 C CA . GLU A 1 108 ? -6.75 -14.094 5.164 1 90.62 108 GLU A CA 1
ATOM 908 C C . GLU A 1 108 ? -7.93 -14.43 6.07 1 90.62 108 GLU A C 1
ATOM 910 O O . GLU A 1 108 ? -8.656 -13.531 6.512 1 90.62 108 GLU A O 1
ATOM 915 N N . TYR A 1 109 ? -8.086 -15.68 6.344 1 91.31 109 TYR A N 1
ATOM 916 C CA . TYR A 1 109 ? -9.156 -16.109 7.238 1 91.31 109 TYR A CA 1
ATOM 917 C C . TYR A 1 109 ? -8.945 -15.555 8.641 1 91.31 109 TYR A C 1
ATOM 919 O O . TYR A 1 109 ? -9.883 -15.039 9.258 1 91.31 109 TYR A O 1
ATOM 927 N N . ASN A 1 110 ? -7.762 -15.586 9.109 1 91.75 110 ASN A N 1
ATOM 928 C CA . ASN A 1 110 ? -7.445 -15.109 10.453 1 91.75 110 ASN A CA 1
ATOM 929 C C . ASN A 1 110 ? -7.645 -13.602 10.57 1 91.75 110 ASN A C 1
ATOM 931 O O . ASN A 1 110 ? -8.148 -13.117 11.578 1 91.75 110 ASN A O 1
ATOM 935 N N . ILE A 1 111 ? -7.301 -12.906 9.547 1 91.19 111 ILE A N 1
ATOM 936 C CA . ILE A 1 111 ? -7.34 -11.453 9.578 1 91.19 111 ILE A CA 1
ATOM 937 C C . ILE A 1 111 ? -8.781 -10.969 9.477 1 91.19 111 ILE A C 1
ATOM 939 O O . ILE A 1 111 ? -9.102 -9.852 9.891 1 91.19 111 ILE A O 1
ATOM 943 N N . THR A 1 112 ? -9.68 -11.75 8.914 1 93.06 112 THR A N 1
ATOM 944 C CA . THR A 1 112 ? -11.078 -11.344 8.766 1 93.06 112 THR A CA 1
ATOM 945 C C . THR A 1 112 ? -11.953 -12.016 9.82 1 93.06 112 THR A C 1
ATOM 947 O O . THR A 1 112 ? -13.18 -11.961 9.734 1 93.06 112 THR A O 1
ATOM 950 N N . LYS A 1 113 ? -11.289 -12.664 10.719 1 92.62 113 LYS A N 1
ATOM 951 C CA . LYS A 1 113 ? -12.031 -13.344 11.781 1 92.62 113 LYS A CA 1
ATOM 952 C C . LYS A 1 113 ? -12.922 -12.367 12.539 1 92.62 113 LYS A C 1
ATOM 954 O O . LYS A 1 113 ? -12.492 -11.266 12.883 1 92.62 113 LYS A O 1
ATOM 959 N N . GLY A 1 114 ? -14.141 -12.719 12.727 1 94.25 114 GLY A N 1
ATOM 960 C CA . GLY A 1 114 ? -15.055 -11.906 13.508 1 94.25 114 GLY A CA 1
ATOM 961 C C . GLY A 1 114 ? -15.781 -10.867 12.68 1 94.25 114 GLY A C 1
ATOM 962 O O . GLY A 1 114 ? -16.609 -10.117 13.195 1 94.25 114 GLY A O 1
ATOM 963 N N . ILE A 1 115 ? -15.539 -10.82 11.438 1 95.06 115 ILE A N 1
ATOM 964 C CA . ILE A 1 115 ? -16.219 -9.891 10.547 1 95.06 115 ILE A CA 1
ATOM 965 C C . ILE A 1 115 ? -17.312 -10.633 9.773 1 95.06 115 ILE A C 1
ATOM 967 O O . ILE A 1 115 ? -17.016 -11.594 9.055 1 95.06 115 ILE A O 1
ATOM 971 N N . PRO A 1 116 ? -18.484 -10.219 9.914 1 95.88 116 PRO A N 1
ATOM 972 C CA . PRO A 1 116 ? -19.578 -10.875 9.188 1 95.88 116 PRO A CA 1
ATOM 973 C C . PRO A 1 116 ? -19.359 -10.891 7.68 1 95.88 116 PRO A C 1
ATOM 975 O O . PRO A 1 116 ? -18.828 -9.922 7.121 1 95.88 116 PRO A O 1
ATOM 978 N N . GLU A 1 117 ? -19.906 -11.906 7.031 1 93.69 117 GLU A N 1
ATOM 979 C CA . GLU A 1 117 ? -19.703 -12.102 5.598 1 93.69 117 GLU A CA 1
ATOM 980 C C . GLU A 1 117 ? -20.312 -10.953 4.797 1 93.69 117 GLU A C 1
ATOM 982 O O . GLU A 1 117 ? -19.734 -10.508 3.801 1 93.69 117 GLU A O 1
ATOM 987 N N . ASP A 1 118 ? -21.422 -10.5 5.199 1 95.38 118 ASP A N 1
ATOM 988 C CA . ASP A 1 118 ? -22.094 -9.422 4.48 1 95.38 118 ASP A CA 1
ATOM 989 C C . ASP A 1 118 ? -21.281 -8.133 4.527 1 95.38 118 ASP A C 1
ATOM 991 O O . ASP A 1 118 ? -21.266 -7.371 3.557 1 95.38 118 ASP A O 1
ATOM 995 N N . GLU A 1 119 ? -20.625 -7.914 5.645 1 96.25 119 GLU A N 1
ATOM 996 C CA . GLU A 1 119 ? -19.766 -6.738 5.762 1 96.25 119 GLU A CA 1
ATOM 997 C C . GLU A 1 119 ? -18.531 -6.867 4.875 1 96.25 119 GLU A C 1
ATOM 999 O O . GLU A 1 119 ? -18.062 -5.879 4.297 1 96.25 119 GLU A O 1
ATOM 1004 N N . GLN A 1 120 ? -18.078 -8.078 4.781 1 94.69 120 GLN A N 1
ATOM 1005 C CA . GLN A 1 120 ? -16.922 -8.32 3.91 1 94.69 120 GLN A CA 1
ATOM 1006 C C . GLN A 1 120 ? -17.297 -8.094 2.445 1 94.69 120 GLN A C 1
ATOM 1008 O O . GLN A 1 120 ? -16.516 -7.508 1.689 1 94.69 120 GLN A O 1
ATOM 1013 N N . ILE A 1 121 ? -18.422 -8.531 2.086 1 94.38 121 ILE A N 1
ATOM 1014 C CA . ILE A 1 121 ? -18.891 -8.367 0.716 1 94.38 121 ILE A CA 1
ATOM 1015 C C . ILE A 1 121 ? -19.094 -6.883 0.411 1 94.38 121 ILE A C 1
ATOM 1017 O O . ILE A 1 121 ? -18.672 -6.398 -0.642 1 94.38 121 ILE A O 1
ATOM 1021 N N . THR A 1 122 ? -19.703 -6.18 1.34 1 95.75 122 THR A N 1
ATOM 1022 C CA . THR A 1 122 ? -19.875 -4.742 1.18 1 95.75 122 THR A CA 1
ATOM 1023 C C . THR A 1 122 ? -18.531 -4.051 0.992 1 95.75 122 THR A C 1
ATOM 1025 O O . THR A 1 122 ? -18.375 -3.205 0.106 1 95.75 122 THR A O 1
ATOM 1028 N N . THR A 1 123 ? -17.609 -4.438 1.799 1 95.25 123 THR A N 1
ATOM 1029 C CA . THR A 1 123 ? -16.281 -3.854 1.721 1 95.25 123 THR A CA 1
ATOM 1030 C C . THR A 1 123 ? -15.633 -4.152 0.369 1 95.25 123 THR A C 1
ATOM 1032 O O . THR A 1 123 ? -15.055 -3.264 -0.26 1 95.25 123 THR A O 1
ATOM 1035 N N . PHE A 1 124 ? -15.789 -5.379 -0.068 1 94.19 124 PHE A N 1
ATOM 1036 C CA . PHE A 1 124 ? -15.266 -5.781 -1.367 1 94.19 124 PHE A CA 1
ATOM 1037 C C . PHE A 1 124 ? -15.844 -4.91 -2.477 1 94.19 124 PHE A C 1
ATOM 1039 O O . PHE A 1 124 ? -15.102 -4.414 -3.332 1 94.19 124 PHE A O 1
ATOM 1046 N N . GLU A 1 125 ? -17.094 -4.664 -2.428 1 94.38 125 GLU A N 1
ATOM 1047 C CA . GLU A 1 125 ? -17.766 -3.889 -3.461 1 94.38 125 GLU A CA 1
ATOM 1048 C C . GLU A 1 125 ? -17.375 -2.418 -3.402 1 94.38 125 GLU A C 1
ATOM 1050 O O . GLU A 1 125 ? -17.188 -1.777 -4.441 1 94.38 125 GLU A O 1
ATOM 1055 N N . VAL A 1 126 ? -17.281 -1.911 -2.236 1 94.62 126 VAL A N 1
ATOM 1056 C CA . VAL A 1 126 ? -16.891 -0.518 -2.053 1 94.62 126 VAL A CA 1
ATOM 1057 C C . VAL A 1 126 ? -15.484 -0.301 -2.6 1 94.62 126 VAL A C 1
ATOM 1059 O O . VAL A 1 126 ? -15.234 0.668 -3.32 1 94.62 126 VAL A O 1
ATOM 1062 N N . LEU A 1 127 ? -14.555 -1.23 -2.289 1 93.56 127 LEU A N 1
ATOM 1063 C CA . LEU A 1 127 ? -13.188 -1.119 -2.775 1 93.56 127 LEU A CA 1
ATOM 1064 C C . LEU A 1 127 ? -13.141 -1.196 -4.297 1 93.56 127 LEU A C 1
ATOM 1066 O O . LEU A 1 127 ? -12.336 -0.518 -4.934 1 93.56 127 LEU A O 1
ATOM 1070 N N . ALA A 1 128 ? -14 -1.978 -4.863 1 91.12 128 ALA A N 1
ATOM 1071 C CA . ALA A 1 128 ? -14.086 -2.076 -6.316 1 91.12 128 ALA A CA 1
ATOM 1072 C C . ALA A 1 128 ? -14.539 -0.757 -6.934 1 91.12 128 ALA A C 1
ATOM 1074 O O . ALA A 1 128 ? -13.969 -0.3 -7.926 1 91.12 128 ALA A O 1
ATOM 1075 N N . LYS A 1 129 ? -15.516 -0.164 -6.344 1 93.31 129 LYS A N 1
ATOM 1076 C CA . LYS A 1 129 ? -16.031 1.112 -6.836 1 93.31 129 LYS A CA 1
ATOM 1077 C C . LYS A 1 129 ? -14.984 2.215 -6.688 1 93.31 129 LYS A C 1
ATOM 1079 O O . LYS A 1 129 ? -14.836 3.062 -7.57 1 93.31 129 LYS A O 1
ATOM 1084 N N . ILE A 1 130 ? -14.297 2.219 -5.594 1 93.25 130 ILE A N 1
ATOM 1085 C CA . ILE A 1 130 ? -13.242 3.199 -5.359 1 93.25 130 ILE A CA 1
ATOM 1086 C C . ILE A 1 130 ? -12.164 3.066 -6.434 1 93.25 130 ILE A C 1
ATOM 1088 O O . ILE A 1 130 ? -11.688 4.07 -6.973 1 93.25 130 ILE A O 1
ATOM 1092 N N . ARG A 1 131 ? -11.773 1.84 -6.707 1 90.06 131 ARG A N 1
ATOM 1093 C CA . ARG A 1 131 ? -10.766 1.609 -7.742 1 90.06 131 ARG A CA 1
ATOM 1094 C C . ARG A 1 131 ? -11.234 2.152 -9.086 1 90.06 131 ARG A C 1
ATOM 1096 O O . ARG A 1 131 ? -10.453 2.773 -9.812 1 90.06 131 ARG A O 1
ATOM 1103 N N . GLU A 1 132 ? -12.422 1.934 -9.414 1 91.38 132 GLU A N 1
ATOM 1104 C CA . GLU A 1 132 ? -13 2.438 -10.656 1 91.38 132 GLU A CA 1
ATOM 1105 C C . GLU A 1 132 ? -12.945 3.963 -10.711 1 91.38 132 GLU A C 1
ATOM 1107 O O . GLU A 1 132 ? -12.625 4.543 -11.75 1 91.38 132 GLU A O 1
ATOM 1112 N N . ASN A 1 133 ? -13.305 4.543 -9.602 1 91.94 133 ASN A N 1
ATOM 1113 C CA . ASN A 1 133 ? -13.32 6 -9.539 1 91.94 133 ASN A CA 1
ATOM 1114 C C . ASN A 1 133 ? -11.914 6.582 -9.664 1 91.94 133 ASN A C 1
ATOM 1116 O O . ASN A 1 133 ? -11.734 7.676 -10.195 1 91.94 133 ASN A O 1
ATOM 1120 N N . ILE A 1 134 ? -10.914 5.84 -9.117 1 88.69 134 ILE A N 1
ATOM 1121 C CA . ILE A 1 134 ? -9.531 6.328 -9.125 1 88.69 134 ILE A CA 1
ATOM 1122 C C . ILE A 1 134 ? -8.938 6.164 -10.523 1 88.69 134 ILE A C 1
ATOM 1124 O O . ILE A 1 134 ? -8.25 7.062 -11.016 1 88.69 134 ILE A O 1
ATOM 1128 N N . THR A 1 135 ? -9.109 5 -11.133 1 82.5 135 THR A N 1
ATOM 1129 C CA . THR A 1 135 ? -8.445 4.664 -12.391 1 82.5 135 THR A CA 1
ATOM 1130 C C . THR A 1 135 ? -9.281 5.117 -13.578 1 82.5 135 THR A C 1
ATOM 1132 O O . THR A 1 135 ? -8.797 5.16 -14.711 1 82.5 135 THR A O 1
ATOM 1135 N N . ASN A 1 136 ? -10.453 5.629 -13.258 1 74.75 136 ASN A N 1
ATOM 1136 C CA . ASN A 1 136 ? -11.398 5.93 -14.32 1 74.75 136 ASN A CA 1
ATOM 1137 C C . ASN A 1 136 ? -11.617 4.73 -15.242 1 74.75 136 ASN A C 1
ATOM 1139 O O . ASN A 1 136 ? -11.758 4.887 -16.453 1 74.75 136 ASN A O 1
ATOM 1143 N N . GLU A 1 137 ? -11.164 3.656 -14.844 1 63.44 137 GLU A N 1
ATOM 1144 C CA . GLU A 1 137 ? -11.359 2.424 -15.602 1 63.44 137 GLU A CA 1
ATOM 1145 C C . GLU A 1 137 ? -12.453 1.559 -14.977 1 63.44 137 GLU A C 1
ATOM 1147 O O . GLU A 1 137 ? -12.508 1.406 -13.758 1 63.44 137 GLU A O 1
ATOM 1152 N N . LYS A 1 138 ? -13.617 1.41 -15.742 1 56.66 138 LYS A N 1
ATOM 1153 C CA . LYS A 1 138 ? -14.695 0.554 -15.258 1 56.66 138 LYS A CA 1
ATOM 1154 C C . LYS A 1 138 ? -14.234 -0.894 -15.125 1 56.66 138 LYS A C 1
ATOM 1156 O O . LYS A 1 138 ? -13.562 -1.422 -16.016 1 56.66 138 LYS A O 1
ATOM 1161 N N . GLU A 1 139 ? -13.961 -1.491 -13.945 1 47.56 139 GLU A N 1
ATOM 1162 C CA . GLU A 1 139 ? -13.727 -2.932 -13.953 1 47.56 139 GLU A CA 1
ATOM 1163 C C . GLU A 1 139 ? -14.844 -3.676 -14.68 1 47.56 139 GLU A C 1
ATOM 1165 O O . GLU A 1 139 ? -16.016 -3.428 -14.43 1 47.56 139 GLU A O 1
ATOM 1170 N N . LYS A 1 140 ? -14.68 -4.117 -15.898 1 39.19 140 LYS A N 1
ATOM 1171 C CA . LYS A 1 140 ? -15.656 -4.988 -16.531 1 39.19 140 LYS A CA 1
ATOM 1172 C C . LYS A 1 140 ? -15.992 -6.18 -15.641 1 39.19 140 LYS A C 1
ATOM 1174 O O . LYS A 1 140 ? -15.102 -6.766 -15.023 1 39.19 140 LYS A O 1
ATOM 1179 N N . MET B 1 1 ? -13.859 -15.602 -1.23 1 43.84 1 MET B N 1
ATOM 1180 C CA . MET B 1 1 ? -13.492 -14.75 -0.106 1 43.84 1 MET B CA 1
ATOM 1181 C C . MET B 1 1 ? -12.117 -14.133 -0.323 1 43.84 1 MET B C 1
ATOM 1183 O O . MET B 1 1 ? -11.68 -13.281 0.46 1 43.84 1 MET B O 1
ATOM 1187 N N . GLN B 1 2 ? -11.07 -14.875 -1.168 1 56.72 2 GLN B N 1
ATOM 1188 C CA . GLN B 1 2 ? -9.711 -14.648 -1.649 1 56.72 2 GLN B CA 1
ATOM 1189 C C . GLN B 1 2 ? -9.57 -13.258 -2.266 1 56.72 2 GLN B C 1
ATOM 1191 O O . GLN B 1 2 ? -8.555 -12.586 -2.074 1 56.72 2 GLN B O 1
ATOM 1196 N N . ARG B 1 3 ? -10.648 -12.555 -2.279 1 74 3 ARG B N 1
ATOM 1197 C CA . ARG B 1 3 ? -10.789 -11.484 -3.258 1 74 3 ARG B CA 1
ATOM 1198 C C . ARG B 1 3 ? -10.648 -10.117 -2.6 1 74 3 ARG B C 1
ATOM 1200 O O . ARG B 1 3 ? -10.172 -9.172 -3.225 1 74 3 ARG B O 1
ATOM 1207 N N . LEU B 1 4 ? -10.859 -10.164 -1.21 1 84.38 4 LEU B N 1
ATOM 1208 C CA . LEU B 1 4 ? -10.867 -8.859 -0.551 1 84.38 4 LEU B CA 1
ATOM 1209 C C . LEU B 1 4 ? -9.461 -8.273 -0.478 1 84.38 4 LEU B C 1
ATOM 1211 O O . LEU B 1 4 ? -9.258 -7.102 -0.791 1 84.38 4 LEU B O 1
ATOM 1215 N N . PHE B 1 5 ? -8.531 -9.133 -0.263 1 85.56 5 PHE B N 1
ATOM 1216 C CA . PHE B 1 5 ? -7.156 -8.672 -0.102 1 85.56 5 PHE B CA 1
ATOM 1217 C C . PHE B 1 5 ? -6.547 -8.289 -1.448 1 85.56 5 PHE B C 1
ATOM 1219 O O . PHE B 1 5 ? -5.809 -7.312 -1.549 1 85.56 5 PHE B O 1
ATOM 1226 N N . GLN B 1 6 ? -6.914 -9.031 -2.428 1 84.19 6 GLN B N 1
ATOM 1227 C CA . GLN B 1 6 ? -6.473 -8.672 -3.771 1 84.19 6 GLN B CA 1
ATOM 1228 C C . GLN B 1 6 ? -6.98 -7.293 -4.168 1 84.19 6 GLN B C 1
ATOM 1230 O O . GLN B 1 6 ? -6.242 -6.5 -4.754 1 84.19 6 GLN B O 1
ATOM 1235 N N . ARG B 1 7 ? -8.172 -7.066 -3.797 1 85.81 7 ARG B N 1
ATOM 1236 C CA . ARG B 1 7 ? -8.773 -5.77 -4.09 1 85.81 7 ARG B CA 1
ATOM 1237 C C . ARG B 1 7 ? -8.094 -4.66 -3.297 1 85.81 7 ARG B C 1
ATOM 1239 O O . ARG B 1 7 ? -7.844 -3.576 -3.828 1 85.81 7 ARG B O 1
ATOM 1246 N N . PHE B 1 8 ? -7.836 -4.965 -2.074 1 88.19 8 PHE B N 1
ATOM 1247 C CA . PHE B 1 8 ? -7.156 -4.016 -1.199 1 88.19 8 PHE B CA 1
ATOM 1248 C C . PHE B 1 8 ? -5.809 -3.615 -1.779 1 88.19 8 PHE B C 1
ATOM 1250 O O . PHE B 1 8 ? -5.531 -2.428 -1.962 1 88.19 8 PHE B O 1
ATOM 1257 N N . PHE B 1 9 ? -5.02 -4.539 -2.176 1 86.88 9 PHE B N 1
ATOM 1258 C CA . PHE B 1 9 ? -3.672 -4.273 -2.668 1 86.88 9 PHE B CA 1
ATOM 1259 C C . PHE B 1 9 ? -3.715 -3.553 -4.008 1 86.88 9 PHE B C 1
ATOM 1261 O O . PHE B 1 9 ? -2.875 -2.695 -4.289 1 86.88 9 PHE B O 1
ATOM 1268 N N . SER B 1 10 ? -4.723 -3.867 -4.777 1 85.44 10 SER B N 1
ATOM 1269 C CA . SER B 1 10 ? -4.805 -3.295 -6.117 1 85.44 10 SER B CA 1
ATOM 1270 C C . SER B 1 10 ? -5.117 -1.803 -6.062 1 85.44 10 SER B C 1
ATOM 1272 O O . SER B 1 10 ? -4.941 -1.09 -7.051 1 85.44 10 SER B O 1
ATOM 1274 N N . LEU B 1 11 ? -5.527 -1.299 -4.902 1 89.69 11 LEU B N 1
ATOM 1275 C CA . LEU B 1 11 ? -5.945 0.091 -4.75 1 89.69 11 LEU B CA 1
ATOM 1276 C C . LEU B 1 11 ? -4.781 0.959 -4.281 1 89.69 11 LEU B C 1
ATOM 1278 O O . LEU B 1 11 ? -4.781 2.174 -4.496 1 89.69 11 LEU B O 1
ATOM 1282 N N . TYR B 1 12 ? -3.826 0.374 -3.641 1 88.94 12 TYR B N 1
ATOM 1283 C CA . TYR B 1 12 ? -2.791 1.146 -2.963 1 88.94 12 TYR B CA 1
ATOM 1284 C C . TYR B 1 12 ? -1.992 1.979 -3.959 1 88.94 12 TYR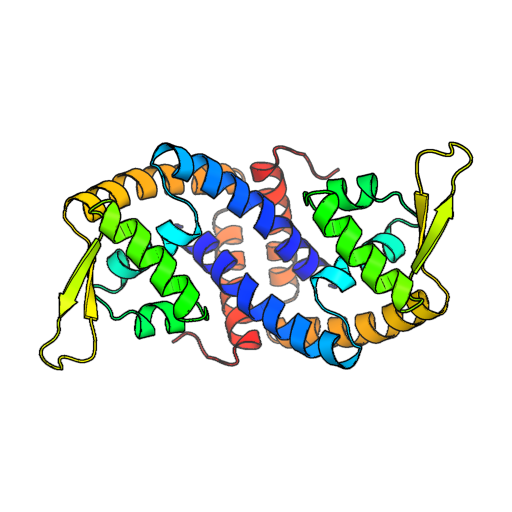 B C 1
ATOM 1286 O O . TYR B 1 12 ? -1.909 3.203 -3.826 1 88.94 12 TYR B O 1
ATOM 1294 N N . ARG B 1 13 ? -1.481 1.338 -5.012 1 85.88 13 ARG B N 1
ATOM 1295 C CA . ARG B 1 13 ? -0.592 2.023 -5.945 1 85.88 13 ARG B CA 1
ATOM 1296 C C . ARG B 1 13 ? -1.328 3.129 -6.691 1 85.88 13 ARG B C 1
ATOM 1298 O O . ARG B 1 13 ? -0.843 4.258 -6.773 1 85.88 13 ARG B O 1
ATOM 1305 N N . PRO B 1 14 ? -2.555 2.812 -7.207 1 87.56 14 PRO B N 1
ATOM 1306 C CA . PRO B 1 14 ? -3.295 3.902 -7.848 1 87.56 14 PRO B CA 1
ATOM 1307 C C . PRO B 1 14 ? -3.576 5.062 -6.895 1 87.56 14 PRO B C 1
ATOM 1309 O O . PRO B 1 14 ? -3.555 6.223 -7.305 1 87.56 14 PRO B O 1
ATOM 1312 N N . PHE B 1 15 ? -3.871 4.824 -5.699 1 89.81 15 PHE B N 1
ATOM 1313 C CA . PHE B 1 15 ? -4.145 5.867 -4.715 1 89.81 15 PHE B CA 1
ATOM 1314 C C . PHE B 1 15 ? -2.904 6.719 -4.473 1 89.81 15 PHE B C 1
ATOM 1316 O O . PHE B 1 15 ? -2.975 7.949 -4.512 1 89.81 15 PHE B O 1
ATOM 1323 N N . VAL B 1 16 ? -1.825 6.047 -4.23 1 90.81 16 VAL B N 1
ATOM 1324 C CA . VAL B 1 16 ? -0.572 6.742 -3.961 1 90.81 16 VAL B CA 1
ATOM 1325 C C . VAL B 1 16 ? -0.18 7.586 -5.176 1 90.81 16 VAL B C 1
ATOM 1327 O O . VAL B 1 16 ? 0.276 8.719 -5.027 1 90.81 16 VAL B O 1
ATOM 1330 N N . SER B 1 17 ? -0.365 7.023 -6.324 1 90.75 17 SER B N 1
ATOM 1331 C CA . SER B 1 17 ? -0.059 7.758 -7.551 1 90.75 17 SER B CA 1
ATOM 1332 C C . SER B 1 17 ? -0.881 9.039 -7.648 1 90.75 17 SER B C 1
ATOM 1334 O O . SER B 1 17 ? -0.345 10.102 -7.957 1 90.75 17 SER B O 1
ATOM 1336 N N . LYS B 1 18 ? -2.119 8.945 -7.379 1 91.12 18 LYS B N 1
ATOM 1337 C CA . LYS B 1 18 ? -2.996 10.109 -7.43 1 91.12 18 LYS B CA 1
ATOM 1338 C C . LYS B 1 18 ? -2.609 11.141 -6.371 1 91.12 18 LYS B C 1
ATOM 1340 O O . LYS B 1 18 ? -2.619 12.344 -6.633 1 91.12 18 LYS B O 1
ATOM 1345 N N . LEU B 1 19 ? -2.299 10.641 -5.234 1 93.06 19 LEU B N 1
ATOM 1346 C CA . LEU B 1 19 ? -1.881 11.523 -4.148 1 93.06 19 LEU B CA 1
ATOM 1347 C C . LEU B 1 19 ? -0.582 12.242 -4.5 1 93.06 19 LEU B C 1
ATOM 1349 O O . LEU B 1 19 ? -0.457 13.445 -4.281 1 93.06 19 LEU B O 1
ATOM 1353 N N . ASN B 1 20 ? 0.314 11.516 -5.043 1 95.12 20 ASN B N 1
ATOM 1354 C CA . ASN B 1 20 ? 1.587 12.109 -5.438 1 95.12 20 ASN B CA 1
ATOM 1355 C C . ASN B 1 20 ? 1.402 13.148 -6.543 1 95.12 20 ASN B C 1
ATOM 1357 O O . ASN B 1 20 ? 2.09 14.172 -6.562 1 95.12 20 ASN B O 1
ATOM 1361 N N . GLU B 1 21 ? 0.562 12.805 -7.438 1 95.06 21 GLU B N 1
ATOM 1362 C CA . GLU B 1 21 ? 0.248 13.781 -8.477 1 95.06 21 GLU B CA 1
ATOM 1363 C C . GLU B 1 21 ? -0.297 15.07 -7.879 1 95.06 21 GLU B C 1
ATOM 1365 O O . GLU B 1 21 ? 0.15 16.172 -8.234 1 95.06 21 GLU B O 1
ATOM 1370 N N . LEU B 1 22 ? -1.189 14.961 -6.973 1 95 22 LEU B N 1
ATOM 1371 C CA . LEU B 1 22 ? -1.818 16.094 -6.312 1 95 22 LEU B CA 1
ATOM 1372 C C . LEU B 1 22 ? -0.806 16.859 -5.473 1 95 22 LEU B C 1
ATOM 1374 O O . LEU B 1 22 ? -0.691 18.094 -5.594 1 95 22 LEU B O 1
ATOM 1378 N N . LEU B 1 23 ? -0.016 16.141 -4.691 1 97.06 23 LEU B N 1
ATOM 1379 C CA . LEU B 1 23 ? 0.934 16.75 -3.762 1 97.06 23 LEU B CA 1
ATOM 1380 C C . LEU B 1 23 ? 2.143 17.312 -4.504 1 97.06 23 LEU B C 1
ATOM 1382 O O . LEU B 1 23 ? 2.818 18.219 -4.004 1 97.06 23 LEU B O 1
ATOM 1386 N N . GLY B 1 24 ? 2.359 16.734 -5.637 1 97.38 24 GLY B N 1
ATOM 1387 C CA . GLY B 1 24 ? 3.473 17.188 -6.453 1 97.38 24 GLY B CA 1
ATOM 1388 C C . GLY B 1 24 ? 3.389 18.656 -6.816 1 97.38 24 GLY B C 1
ATOM 1389 O O . GLY B 1 24 ? 4.414 19.328 -6.984 1 97.38 24 GLY B O 1
ATOM 1390 N N . GLU B 1 25 ? 2.232 19.156 -6.922 1 96.56 25 GLU B N 1
ATOM 1391 C CA . GLU B 1 25 ? 2 20.562 -7.23 1 96.56 25 GLU B CA 1
ATOM 1392 C C . GLU B 1 25 ? 2.574 21.469 -6.145 1 96.56 25 GLU B C 1
ATOM 1394 O O . GLU B 1 25 ? 2.807 22.656 -6.375 1 96.56 25 GLU B O 1
ATOM 1399 N N . TYR B 1 26 ? 2.871 20.922 -5.008 1 96.44 26 TYR B N 1
ATOM 1400 C CA . TYR B 1 26 ? 3.352 21.688 -3.869 1 96.44 26 TYR B CA 1
ATOM 1401 C C . TYR B 1 26 ? 4.742 21.234 -3.447 1 96.44 26 TYR B C 1
ATOM 1403 O O . TYR B 1 26 ? 5.18 21.516 -2.328 1 96.44 26 TYR B O 1
ATOM 1411 N N . GLY B 1 27 ? 5.34 20.438 -4.32 1 96 27 GLY B N 1
ATOM 1412 C CA . GLY B 1 27 ? 6.68 19.953 -4.027 1 96 27 GLY B CA 1
ATOM 1413 C C . GLY B 1 27 ? 6.707 18.875 -2.967 1 96 27 GLY B C 1
ATOM 1414 O O . GLY B 1 27 ? 7.719 18.672 -2.291 1 96 27 GLY B O 1
ATOM 1415 N N . LEU B 1 28 ? 5.609 18.234 -2.783 1 97.38 28 LEU B N 1
ATOM 1416 C CA . LEU B 1 28 ? 5.492 17.188 -1.769 1 97.38 28 LEU B CA 1
ATOM 1417 C C . LEU B 1 28 ? 5.242 15.836 -2.41 1 97.38 28 LEU B C 1
ATOM 1419 O O . LEU B 1 28 ? 4.98 15.75 -3.613 1 97.38 28 LEU B O 1
ATOM 1423 N N . THR B 1 29 ? 5.41 14.805 -1.669 1 96.56 29 THR B N 1
ATOM 1424 C CA . THR B 1 29 ? 5.012 13.438 -1.959 1 96.56 29 THR B CA 1
ATOM 1425 C C . THR B 1 29 ? 4.184 12.859 -0.813 1 96.56 29 THR B C 1
ATOM 1427 O O . THR B 1 29 ? 4.062 13.477 0.245 1 96.56 29 THR B O 1
ATOM 1430 N N . HIS B 1 30 ? 3.646 11.719 -1.103 1 94.81 30 HIS B N 1
ATOM 1431 C CA . HIS B 1 30 ? 2.9 11.047 -0.044 1 94.81 30 HIS B CA 1
ATOM 1432 C C . HIS B 1 30 ? 3.762 10.852 1.199 1 94.81 30 HIS B C 1
ATOM 1434 O O . HIS B 1 30 ? 3.295 11.055 2.322 1 94.81 30 HIS B O 1
ATOM 1440 N N . SER B 1 31 ? 5.004 10.484 1.021 1 95.31 31 SER B N 1
ATOM 1441 C CA . SER B 1 31 ? 5.906 10.211 2.135 1 95.31 31 SER B CA 1
ATOM 1442 C C . SER B 1 31 ? 6.191 11.477 2.938 1 95.31 31 SER B C 1
ATOM 1444 O O . SER B 1 31 ? 6.254 11.438 4.168 1 95.31 31 SER B O 1
ATOM 1446 N N . LEU B 1 32 ? 6.371 12.523 2.312 1 97.06 32 LEU B N 1
ATOM 1447 C CA . LEU B 1 32 ? 6.586 13.797 2.992 1 97.06 32 LEU B CA 1
ATOM 1448 C C . LEU B 1 32 ? 5.316 14.266 3.689 1 97.06 32 LEU B C 1
ATOM 1450 O O . LEU B 1 32 ? 5.367 14.781 4.809 1 97.06 32 LEU B O 1
ATOM 1454 N N . TRP B 1 33 ? 4.215 14.094 2.988 1 96.44 33 TRP B N 1
ATOM 1455 C CA . TRP B 1 33 ? 2.916 14.453 3.551 1 96.44 33 TRP B CA 1
ATOM 1456 C C . TRP B 1 33 ? 2.664 13.703 4.855 1 96.44 33 TRP B C 1
ATOM 1458 O O . TRP B 1 33 ? 2.096 14.258 5.797 1 96.44 33 TRP B O 1
ATOM 1468 N N . GLN B 1 34 ? 3.041 12.523 4.91 1 94.81 34 GLN B N 1
ATOM 1469 C CA . GLN B 1 34 ? 2.859 11.719 6.113 1 94.81 34 GLN B CA 1
ATOM 1470 C C . GLN B 1 34 ? 3.471 12.398 7.332 1 94.81 34 GLN B C 1
ATOM 1472 O O . GLN B 1 34 ? 2.879 12.406 8.414 1 94.81 34 GLN B O 1
ATOM 1477 N N . VAL B 1 35 ? 4.602 12.945 7.16 1 96.69 35 VAL B N 1
ATOM 1478 C CA . VAL B 1 35 ? 5.277 13.625 8.258 1 96.69 35 VAL B CA 1
ATOM 1479 C C . VAL B 1 35 ? 4.492 14.867 8.664 1 96.69 35 VAL B C 1
ATOM 1481 O O . VAL B 1 35 ? 4.223 15.086 9.852 1 96.69 35 VAL B O 1
ATOM 1484 N N . ILE B 1 36 ? 4.125 15.648 7.695 1 97.75 36 ILE B N 1
ATOM 1485 C CA . ILE B 1 36 ? 3.369 16.875 7.938 1 97.75 36 ILE B CA 1
ATOM 1486 C C . ILE B 1 36 ? 2.057 16.531 8.648 1 97.75 36 ILE B C 1
ATOM 1488 O O . ILE B 1 36 ? 1.702 17.172 9.641 1 97.75 36 ILE B O 1
ATOM 1492 N N . PHE B 1 37 ? 1.429 15.562 8.156 1 96.12 37 PHE B N 1
ATOM 1493 C CA . PHE B 1 37 ? 0.148 15.133 8.703 1 96.12 37 PHE B CA 1
ATOM 1494 C C . PHE B 1 37 ? 0.305 14.68 10.148 1 96.12 37 PHE B C 1
ATOM 1496 O O . PHE B 1 37 ? -0.499 15.039 11.008 1 96.12 37 PHE B O 1
ATOM 1503 N N . TYR B 1 38 ? 1.259 13.922 10.391 1 95.5 38 TYR B N 1
ATOM 1504 C CA . TYR B 1 38 ? 1.508 13.414 11.734 1 95.5 38 TYR B CA 1
ATOM 1505 C C . TYR B 1 38 ? 1.723 14.562 12.719 1 95.5 38 TYR B C 1
ATOM 1507 O O . TYR B 1 38 ? 1.112 14.602 13.789 1 95.5 38 TYR B O 1
ATOM 1515 N N . LEU B 1 39 ? 2.553 15.445 12.344 1 97.44 39 LEU B N 1
ATOM 1516 C CA . LEU B 1 39 ? 2.877 16.562 13.234 1 97.44 39 LEU B CA 1
ATOM 1517 C C . LEU B 1 39 ? 1.649 17.438 13.477 1 97.44 39 LEU B C 1
ATOM 1519 O O . LEU B 1 39 ? 1.466 17.953 14.578 1 97.44 39 LEU B O 1
ATOM 1523 N N . LYS B 1 40 ? 0.878 17.578 12.453 1 96.62 40 LYS B N 1
ATOM 1524 C CA . LYS B 1 40 ? -0.339 18.375 12.594 1 96.62 40 LYS B CA 1
ATOM 1525 C C . LYS B 1 40 ? -1.324 17.703 13.555 1 96.62 40 LYS B C 1
ATOM 1527 O O . LYS B 1 40 ? -1.966 18.375 14.359 1 96.62 40 LYS B O 1
ATOM 1532 N N . THR B 1 41 ? -1.408 16.469 13.531 1 93.56 41 THR B N 1
ATOM 1533 C CA . THR B 1 41 ? -2.447 15.742 14.25 1 93.56 41 THR B CA 1
ATOM 1534 C C . THR B 1 41 ? -1.966 15.344 15.641 1 93.56 41 THR B C 1
ATOM 1536 O O . THR B 1 41 ? -2.764 15.242 16.578 1 93.56 41 THR B O 1
ATOM 1539 N N . ASN B 1 42 ? -0.671 15.133 15.852 1 95.06 42 ASN B N 1
ATOM 1540 C CA . ASN B 1 42 ? -0.142 14.633 17.109 1 95.06 42 ASN B CA 1
ATOM 1541 C C . ASN B 1 42 ? 0.71 15.68 17.812 1 95.06 42 ASN B C 1
ATOM 1543 O O . ASN B 1 42 ? 1.083 15.5 18.984 1 95.06 42 ASN B O 1
ATOM 1547 N N . GLY B 1 43 ? 0.997 16.703 17.109 1 96.12 43 GLY B N 1
ATOM 1548 C CA . GLY B 1 43 ? 1.854 17.734 17.656 1 96.12 43 GLY B CA 1
ATOM 1549 C C . GLY B 1 43 ? 3.332 17.469 17.453 1 96.12 43 GLY B C 1
ATOM 1550 O O . GLY B 1 43 ? 3.701 16.5 16.781 1 96.12 43 GLY B O 1
ATOM 1551 N N . SER B 1 44 ? 4.145 18.391 17.938 1 96.31 44 SER B N 1
ATOM 1552 C CA . SER B 1 44 ? 5.59 18.234 17.828 1 96.31 44 SER B CA 1
ATOM 1553 C C . SER B 1 44 ? 6.051 16.891 18.375 1 96.31 44 SER B C 1
ATOM 1555 O O . SER B 1 44 ? 5.574 16.438 19.422 1 96.31 44 SER B O 1
ATOM 1557 N N . SER B 1 45 ? 6.918 16.266 17.656 1 96.06 45 SER B N 1
ATOM 1558 C CA . SER B 1 45 ? 7.289 14.891 17.969 1 96.06 45 SER B CA 1
ATOM 1559 C C . SER B 1 45 ? 8.734 14.602 17.594 1 96.06 45 SER B C 1
ATOM 1561 O O . SER B 1 45 ? 9.32 15.32 16.781 1 96.06 45 SER B O 1
ATOM 1563 N N . SER B 1 46 ? 9.289 13.555 18.172 1 94.75 46 SER B N 1
ATOM 1564 C CA . SER B 1 46 ? 10.633 13.117 17.828 1 94.75 46 SER B CA 1
ATOM 1565 C C . SER B 1 46 ? 10.617 12.289 16.531 1 94.75 46 SER B C 1
ATOM 1567 O O . SER B 1 46 ? 9.57 11.812 16.109 1 94.75 46 SER B O 1
ATOM 1569 N N . LEU B 1 47 ? 11.797 12.156 16 1 94.69 47 LEU B N 1
ATOM 1570 C CA . LEU B 1 47 ? 11.938 11.297 14.828 1 94.69 47 LEU B CA 1
ATOM 1571 C C . LEU B 1 47 ? 11.516 9.867 15.148 1 94.69 47 LEU B C 1
ATOM 1573 O O . LEU B 1 47 ? 10.875 9.211 14.328 1 94.69 47 LEU B O 1
ATOM 1577 N N . VAL B 1 48 ? 11.805 9.453 16.312 1 93.56 48 VAL B N 1
ATOM 1578 C CA . VAL B 1 48 ? 11.508 8.094 16.75 1 93.56 48 VAL B CA 1
ATOM 1579 C C . VAL B 1 48 ? 9.992 7.902 16.859 1 93.56 48 VAL B C 1
ATOM 1581 O O . VAL B 1 48 ? 9.461 6.879 16.422 1 93.56 48 VAL B O 1
ATOM 1584 N N . ASP B 1 49 ? 9.305 8.883 17.359 1 94.44 49 ASP B N 1
ATOM 1585 C CA . ASP B 1 49 ? 7.852 8.82 17.484 1 94.44 49 ASP B CA 1
ATOM 1586 C C . ASP B 1 49 ? 7.18 8.703 16.125 1 94.44 49 ASP B C 1
ATOM 1588 O O . ASP B 1 49 ? 6.266 7.895 15.938 1 94.44 49 ASP B O 1
ATOM 1592 N N . ILE B 1 50 ? 7.625 9.477 15.234 1 94.94 50 ILE B N 1
ATOM 1593 C CA . ILE B 1 50 ? 7.059 9.484 13.891 1 94.94 50 ILE B CA 1
ATOM 1594 C C . ILE B 1 50 ? 7.324 8.141 13.219 1 94.94 50 ILE B C 1
ATOM 1596 O O . ILE B 1 50 ? 6.422 7.547 12.617 1 94.94 50 ILE B O 1
ATOM 1600 N N . ALA B 1 51 ? 8.531 7.652 13.32 1 93.75 51 ALA B N 1
ATOM 1601 C CA . ALA B 1 51 ? 8.93 6.379 12.727 1 93.75 51 ALA B CA 1
ATOM 1602 C C . ALA B 1 51 ? 8.102 5.23 13.297 1 93.75 51 ALA B C 1
ATOM 1604 O O . ALA B 1 51 ? 7.609 4.383 12.555 1 93.75 51 ALA B O 1
ATOM 1605 N N . LYS B 1 52 ? 7.887 5.191 14.609 1 90 52 LYS B N 1
ATOM 1606 C CA . LYS B 1 52 ? 7.121 4.148 15.281 1 90 52 LYS B CA 1
ATOM 1607 C C . LYS B 1 52 ? 5.664 4.156 14.836 1 90 52 LYS B C 1
ATOM 1609 O O . LYS B 1 52 ? 5.07 3.098 14.617 1 90 52 LYS B O 1
ATOM 1614 N N . TYR B 1 53 ? 5.176 5.336 14.711 1 87.94 53 TYR B N 1
ATOM 1615 C CA . TYR B 1 53 ? 3.775 5.477 14.328 1 87.94 53 TYR B CA 1
ATOM 1616 C C . TYR B 1 53 ? 3.52 4.855 12.961 1 87.94 53 TYR B C 1
ATOM 1618 O O . TYR B 1 53 ? 2.512 4.172 12.758 1 87.94 53 TYR B O 1
ATOM 1626 N N . TYR B 1 54 ? 4.379 5.066 11.977 1 87.88 54 TYR B N 1
ATOM 1627 C CA . TYR B 1 54 ? 4.176 4.598 10.609 1 87.88 54 TYR B CA 1
ATOM 1628 C C . TYR B 1 54 ? 4.859 3.254 10.391 1 87.88 54 TYR B C 1
ATOM 1630 O O . TYR B 1 54 ? 4.75 2.666 9.312 1 87.88 54 TYR B O 1
ATOM 1638 N N . ASN B 1 55 ? 5.516 2.699 11.375 1 83.75 55 ASN B N 1
ATOM 1639 C CA . ASN B 1 55 ? 6.273 1.459 11.25 1 83.75 55 ASN B CA 1
ATOM 1640 C C . ASN B 1 55 ? 7.285 1.53 10.109 1 83.75 55 ASN B C 1
ATOM 1642 O O . ASN B 1 55 ? 7.309 0.657 9.242 1 83.75 55 ASN B O 1
ATOM 1646 N N . ILE B 1 56 ? 8.008 2.604 10.094 1 88.06 56 ILE B N 1
ATOM 1647 C CA . ILE B 1 56 ? 9.047 2.867 9.102 1 88.06 56 ILE B CA 1
ATOM 1648 C C . ILE B 1 56 ? 10.398 3.021 9.797 1 88.06 56 ILE B C 1
ATOM 1650 O O . ILE B 1 56 ? 10.469 3.455 10.953 1 88.06 56 ILE B O 1
ATOM 1654 N N . GLU B 1 57 ? 11.422 2.689 9.109 1 90.56 57 GLU B N 1
ATOM 1655 C CA . GLU B 1 57 ? 12.766 2.787 9.68 1 90.56 57 GLU B CA 1
ATOM 1656 C C . GLU B 1 57 ? 13.164 4.242 9.898 1 90.56 57 GLU B C 1
ATOM 1658 O O . GLU B 1 57 ? 12.867 5.105 9.07 1 90.56 57 GLU B O 1
ATOM 1663 N N . LYS B 1 58 ? 13.883 4.5 10.914 1 92.38 58 LYS B N 1
ATOM 1664 C CA . LYS B 1 58 ? 14.273 5.844 11.336 1 92.38 58 LYS B CA 1
ATOM 1665 C C . LYS B 1 58 ? 15.062 6.555 10.242 1 92.38 58 LYS B C 1
ATOM 1667 O O . LYS B 1 58 ? 14.836 7.734 9.977 1 92.38 58 LYS B O 1
ATOM 1672 N N . PRO B 1 59 ? 15.992 5.867 9.594 1 94.12 59 PRO B N 1
ATOM 1673 C CA . PRO B 1 59 ? 16.766 6.562 8.555 1 94.12 59 PRO B CA 1
ATOM 1674 C C . PRO B 1 59 ? 15.875 7.117 7.441 1 94.12 59 PRO B C 1
ATOM 1676 O O . PRO B 1 59 ? 16.156 8.18 6.891 1 94.12 59 PRO B O 1
ATOM 1679 N N . SER B 1 60 ? 14.766 6.445 7.137 1 94.44 60 SER B N 1
ATOM 1680 C CA . SER B 1 60 ? 13.852 6.891 6.094 1 94.44 60 SER B CA 1
ATOM 1681 C C . SER B 1 60 ? 13.094 8.141 6.523 1 94.44 60 SER B C 1
ATOM 1683 O O . SER B 1 60 ? 12.969 9.094 5.75 1 94.44 60 SER B O 1
ATOM 1685 N N . ILE B 1 61 ? 12.648 8.117 7.762 1 95.69 61 ILE B N 1
ATOM 1686 C CA . ILE B 1 61 ? 11.938 9.273 8.289 1 95.69 61 ILE B CA 1
AT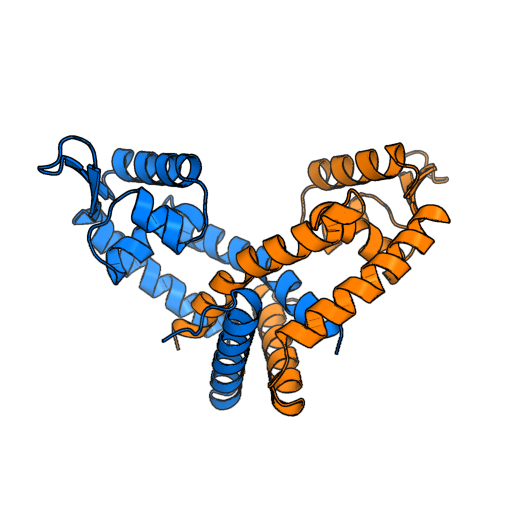OM 1687 C C . ILE B 1 61 ? 12.883 10.461 8.414 1 95.69 61 ILE B C 1
ATOM 1689 O O . ILE B 1 61 ? 12.5 11.602 8.148 1 95.69 61 ILE B O 1
ATOM 1693 N N . THR B 1 62 ? 14.125 10.164 8.805 1 96.06 62 THR B N 1
ATOM 1694 C CA . THR B 1 62 ? 15.141 11.211 8.93 1 96.06 62 THR B CA 1
ATOM 1695 C C . THR B 1 62 ? 15.336 11.93 7.598 1 96.06 62 THR B C 1
ATOM 1697 O O . THR B 1 62 ? 15.383 13.164 7.555 1 96.06 62 THR B O 1
ATOM 1700 N N . ARG B 1 63 ? 15.391 11.195 6.594 1 97.25 63 ARG B N 1
ATOM 1701 C CA . ARG B 1 63 ? 15.555 11.766 5.262 1 97.25 63 ARG B CA 1
ATOM 1702 C C . ARG B 1 63 ? 14.359 12.641 4.891 1 97.25 63 ARG B C 1
ATOM 1704 O O . ARG B 1 63 ? 14.531 13.727 4.332 1 97.25 63 ARG B O 1
ATOM 1711 N N . ARG B 1 64 ? 13.18 12.219 5.16 1 97.44 64 ARG B N 1
ATOM 1712 C CA . ARG B 1 64 ? 11.961 12.969 4.871 1 97.44 64 ARG B CA 1
ATOM 1713 C C . ARG B 1 64 ? 11.938 14.289 5.641 1 97.44 64 ARG B C 1
ATOM 1715 O O . ARG B 1 64 ? 11.633 15.336 5.074 1 97.44 64 ARG B O 1
ATOM 1722 N N . VAL B 1 65 ? 12.312 14.172 6.891 1 97.12 65 VAL B N 1
ATOM 1723 C CA . VAL B 1 65 ? 12.297 15.344 7.762 1 97.12 65 VAL B CA 1
ATOM 1724 C C . VAL B 1 65 ? 13.359 16.344 7.309 1 97.12 65 VAL B C 1
ATOM 1726 O O . VAL B 1 65 ? 13.117 17.547 7.289 1 97.12 65 VAL B O 1
ATOM 1729 N N . HIS B 1 66 ? 14.523 15.836 6.988 1 97.06 66 HIS B N 1
ATOM 1730 C CA . HIS B 1 66 ? 15.586 16.703 6.496 1 97.06 66 HIS B CA 1
ATOM 1731 C C . HIS B 1 66 ? 15.148 17.469 5.254 1 97.06 66 HIS B C 1
ATOM 1733 O O . HIS B 1 66 ? 15.391 18.672 5.145 1 97.06 66 HIS B O 1
ATOM 1739 N N . HIS B 1 67 ? 14.5 16.812 4.398 1 97.69 67 HIS B N 1
ATOM 1740 C CA . HIS B 1 67 ? 13.992 17.453 3.189 1 97.69 67 HIS B CA 1
ATOM 1741 C C . HIS B 1 67 ? 12.992 18.562 3.527 1 97.69 67 HIS B C 1
ATOM 1743 O O . HIS B 1 67 ? 13.062 19.656 2.969 1 97.69 67 HIS B O 1
ATOM 1749 N N . LEU B 1 68 ? 12.109 18.281 4.445 1 98.06 68 LEU B N 1
ATOM 1750 C CA . LEU B 1 68 ? 11.094 19.25 4.848 1 98.06 68 LEU B CA 1
ATOM 1751 C C . LEU B 1 68 ? 11.727 20.422 5.574 1 98.06 68 LEU B C 1
ATOM 1753 O O . LEU B 1 68 ? 11.266 21.562 5.445 1 98.06 68 LEU B O 1
ATOM 1757 N N . GLU B 1 69 ? 12.727 20.109 6.316 1 97.31 69 GLU B N 1
ATOM 1758 C CA . GLU B 1 69 ? 13.438 21.172 7.039 1 97.31 69 GLU B CA 1
ATOM 1759 C C . GLU B 1 69 ? 14.148 22.109 6.078 1 97.31 69 GLU B C 1
ATOM 1761 O O . GLU B 1 69 ? 14.117 23.328 6.266 1 97.31 69 GLU B O 1
ATOM 1766 N N . GLU B 1 70 ? 14.773 21.531 5.078 1 96.88 70 GLU B N 1
ATOM 1767 C CA . GLU B 1 70 ? 15.469 22.328 4.062 1 96.88 70 GLU B CA 1
ATOM 1768 C C . GLU B 1 70 ? 14.508 23.25 3.332 1 96.88 70 GLU B C 1
ATOM 1770 O O . GLU B 1 70 ? 14.906 24.328 2.857 1 96.88 70 GLU B O 1
ATOM 1775 N N . ASN B 1 71 ? 13.242 22.891 3.328 1 97.19 71 ASN B N 1
ATOM 1776 C CA . ASN B 1 71 ? 12.25 23.688 2.627 1 97.19 71 ASN B CA 1
ATOM 1777 C C . ASN B 1 71 ? 11.414 24.516 3.598 1 97.19 71 ASN B C 1
ATOM 1779 O O . ASN B 1 71 ? 10.352 25.031 3.232 1 97.19 71 ASN B O 1
ATOM 1783 N N . LEU B 1 72 ? 11.836 24.562 4.855 1 96.94 72 LEU B N 1
ATOM 1784 C CA . LEU B 1 72 ? 11.312 25.422 5.91 1 96.94 72 LEU B CA 1
ATOM 1785 C C . LEU B 1 72 ? 9.891 25.016 6.293 1 96.94 72 LEU B C 1
ATOM 1787 O O . LEU B 1 72 ? 9.102 25.859 6.715 1 96.94 72 LEU B O 1
ATOM 1791 N N . ILE B 1 73 ? 9.594 23.766 6.078 1 98.19 73 ILE B N 1
ATOM 1792 C CA . ILE B 1 73 ? 8.266 23.266 6.395 1 98.19 73 ILE B CA 1
ATOM 1793 C C . ILE B 1 73 ? 8.219 22.797 7.848 1 98.19 73 ILE B C 1
ATOM 1795 O O . ILE B 1 73 ? 7.191 22.938 8.523 1 98.19 73 ILE B O 1
ATOM 1799 N N . VAL B 1 74 ? 9.344 22.219 8.242 1 98.19 74 VAL B N 1
ATOM 1800 C CA . VAL B 1 74 ? 9.484 21.812 9.641 1 98.19 74 VAL B CA 1
ATOM 1801 C C . VAL B 1 74 ? 10.766 22.406 10.219 1 98.19 74 VAL B C 1
ATOM 1803 O O . VAL B 1 74 ? 11.633 22.875 9.477 1 98.19 74 VAL B O 1
ATOM 1806 N N . LYS B 1 75 ? 10.789 22.391 11.516 1 96.75 75 LYS B N 1
ATOM 1807 C CA . LYS B 1 75 ? 11.992 22.797 12.234 1 96.75 75 LYS B CA 1
ATOM 1808 C C . LYS B 1 75 ? 12.289 21.844 13.391 1 96.75 75 LYS B C 1
ATOM 1810 O O . LYS B 1 75 ? 11.375 21.375 14.07 1 96.75 75 LYS B O 1
ATOM 1815 N N . ALA B 1 76 ? 13.492 21.516 13.461 1 93.12 76 ALA B N 1
ATOM 1816 C CA . ALA B 1 76 ? 13.945 20.672 14.562 1 93.12 76 ALA B CA 1
ATOM 1817 C C . ALA B 1 76 ? 14.562 21.5 15.68 1 93.12 76 ALA B C 1
ATOM 1819 O O . ALA B 1 76 ? 15.398 22.375 15.43 1 93.12 76 ALA B O 1
ATOM 1820 N N . VAL B 1 77 ? 14.062 21.281 16.922 1 90.75 77 VAL B N 1
ATOM 1821 C CA . VAL B 1 77 ? 14.594 22 18.078 1 90.75 77 VAL B CA 1
ATOM 1822 C C . VAL B 1 77 ? 15.172 21.016 19.094 1 90.75 77 VAL B C 1
ATOM 1824 O O . VAL B 1 77 ? 14.547 19.984 19.391 1 90.75 77 VAL B O 1
ATOM 1827 N N . SER B 1 78 ? 16.406 21.281 19.438 1 84.69 78 SER B N 1
ATOM 1828 C CA . SER B 1 78 ? 17.062 20.406 20.406 1 84.69 78 SER B CA 1
ATOM 1829 C C . SER B 1 78 ? 16.359 20.453 21.75 1 84.69 78 SER B C 1
ATOM 1831 O O . SER B 1 78 ? 15.906 21.5 22.203 1 84.69 78 SER B O 1
ATOM 1833 N N . SER B 1 79 ? 15.914 19.281 22.078 1 70.31 79 SER B N 1
ATOM 1834 C CA . SER B 1 79 ? 15.297 19.188 23.406 1 70.31 79 SER B CA 1
ATOM 1835 C C . SER B 1 79 ? 16.344 19.281 24.516 1 70.31 79 SER B C 1
ATOM 1837 O O . SER B 1 79 ? 17.547 19.219 24.25 1 70.31 79 SER B O 1
ATOM 1839 N N . LYS B 1 80 ? 15.797 19.578 25.688 1 64.56 80 LYS B N 1
ATOM 1840 C CA . LYS B 1 80 ? 16.641 19.656 26.875 1 64.56 80 LYS B CA 1
ATOM 1841 C C . LYS B 1 80 ? 17.547 18.438 26.984 1 64.56 80 LYS B C 1
ATOM 1843 O O . LYS B 1 80 ? 18.656 18.531 27.531 1 64.56 80 LYS B O 1
ATOM 1848 N N . ASP B 1 81 ? 16.906 17.375 26.578 1 60.91 81 ASP B N 1
ATOM 1849 C CA . ASP B 1 81 ? 17.734 16.172 26.609 1 60.91 81 ASP B CA 1
ATOM 1850 C C . ASP B 1 81 ? 18.562 16.047 25.328 1 60.91 81 ASP B C 1
ATOM 1852 O O . ASP B 1 81 ? 18 15.828 24.25 1 60.91 81 ASP B O 1
ATOM 1856 N N . ARG B 1 82 ? 19.578 16.844 25.156 1 58.22 82 ARG B N 1
ATOM 1857 C CA . ARG B 1 82 ? 20.531 17.078 24.078 1 58.22 82 ARG B CA 1
ATOM 1858 C C . ARG B 1 82 ? 20.484 15.969 23.047 1 58.22 82 ARG B C 1
ATOM 1860 O O . ARG B 1 82 ? 20.984 16.125 21.938 1 58.22 82 ARG B O 1
ATOM 1867 N N . ARG B 1 83 ? 19.766 14.844 23.359 1 64.19 83 ARG B N 1
ATOM 1868 C CA . ARG B 1 83 ? 20 13.711 22.469 1 64.19 83 ARG B CA 1
ATOM 1869 C C . ARG B 1 83 ? 18.828 13.531 21.516 1 64.19 83 ARG B C 1
ATOM 1871 O O . ARG B 1 83 ? 18.953 12.875 20.484 1 64.19 83 ARG B O 1
ATOM 1878 N N . GLU B 1 84 ? 17.688 14.281 21.828 1 80 84 GLU B N 1
ATOM 1879 C CA . GLU B 1 84 ? 16.594 14.016 20.891 1 80 84 GLU B CA 1
ATOM 1880 C C . GLU B 1 84 ? 16.047 15.312 20.297 1 80 84 GLU B C 1
ATOM 1882 O O . GLU B 1 84 ? 15.844 16.297 21 1 80 84 GLU B O 1
ATOM 1887 N N . LYS B 1 85 ? 16.047 15.43 19.062 1 89.69 85 LYS B N 1
ATOM 1888 C CA . LYS B 1 85 ? 15.477 16.578 18.359 1 89.69 85 LYS B CA 1
ATOM 1889 C C . LYS B 1 85 ? 13.961 16.438 18.234 1 89.69 85 LYS B C 1
ATOM 1891 O O . LYS B 1 85 ? 13.453 15.359 17.922 1 89.69 85 LYS B O 1
ATOM 1896 N N . ILE B 1 86 ? 13.32 17.516 18.672 1 95.19 86 ILE B N 1
ATOM 1897 C CA . ILE B 1 86 ? 11.867 17.562 18.516 1 95.19 86 ILE B CA 1
ATOM 1898 C C . ILE B 1 86 ? 11.516 18.328 17.25 1 95.19 86 ILE B C 1
ATOM 1900 O O . ILE B 1 86 ? 11.984 19.453 17.047 1 95.19 86 ILE B O 1
ATOM 1904 N N . ILE B 1 87 ? 10.672 17.719 16.422 1 97.38 87 ILE B N 1
ATOM 1905 C CA . ILE B 1 87 ? 10.312 18.281 15.125 1 97.38 87 ILE B CA 1
ATOM 1906 C C . ILE B 1 87 ? 8.992 19.047 15.242 1 97.38 87 ILE B C 1
ATOM 1908 O O . ILE B 1 87 ? 8.023 18.531 15.789 1 97.38 87 ILE B O 1
ATOM 1912 N N . HIS B 1 88 ? 9.016 20.281 14.75 1 97.44 88 HIS B N 1
ATOM 1913 C CA . HIS B 1 88 ? 7.848 21.156 14.773 1 97.44 88 HIS B CA 1
ATOM 1914 C C . HIS B 1 88 ? 7.438 21.578 13.367 1 97.44 88 HIS B C 1
ATOM 1916 O O . HIS B 1 88 ? 8.289 21.766 12.5 1 97.44 88 HIS B O 1
ATOM 1922 N N . LEU B 1 89 ? 6.109 21.719 13.242 1 97.75 89 LEU B N 1
ATOM 1923 C CA . LEU B 1 89 ? 5.645 22.359 12.023 1 97.75 89 LEU B CA 1
ATOM 1924 C C . LEU B 1 89 ? 5.898 23.875 12.086 1 97.75 89 LEU B C 1
ATOM 1926 O O . LEU B 1 89 ? 5.648 24.5 13.109 1 97.75 89 LEU B O 1
ATOM 1930 N N . THR B 1 90 ? 6.402 24.391 11.008 1 98.06 90 THR B N 1
ATOM 1931 C CA . THR B 1 90 ? 6.516 25.844 10.914 1 98.06 90 THR B CA 1
ATOM 1932 C C . THR B 1 90 ? 5.195 26.453 10.469 1 98.06 90 THR B C 1
ATOM 1934 O O . THR B 1 90 ? 4.234 25.734 10.18 1 98.06 90 THR B O 1
ATOM 1937 N N . GLU B 1 91 ? 5.148 27.812 10.453 1 97.69 91 GLU B N 1
ATOM 1938 C CA . GLU B 1 91 ? 3.971 28.484 9.93 1 97.69 91 GLU B CA 1
ATOM 1939 C C . GLU B 1 91 ? 3.719 28.125 8.469 1 97.69 91 GLU B C 1
ATOM 1941 O O . GLU B 1 91 ? 2.57 27.922 8.07 1 97.69 91 GLU B O 1
ATOM 1946 N N . LEU B 1 92 ? 4.785 28.047 7.789 1 97.56 92 LEU B N 1
ATOM 1947 C CA . LEU B 1 92 ? 4.684 27.625 6.395 1 97.56 92 LEU B CA 1
ATOM 1948 C C . LEU B 1 92 ? 4.152 26.203 6.285 1 97.56 92 LEU B C 1
ATOM 1950 O O . LEU B 1 92 ? 3.32 25.906 5.422 1 97.56 92 LEU B O 1
ATOM 1954 N N . GLY B 1 93 ? 4.633 25.328 7.137 1 98 93 GLY B N 1
ATOM 1955 C CA . GLY B 1 93 ? 4.152 23.953 7.172 1 98 93 GLY B CA 1
ATOM 1956 C C . GLY B 1 93 ? 2.67 23.859 7.48 1 98 93 GLY B C 1
ATOM 1957 O O . GLY B 1 93 ? 1.962 23.031 6.891 1 98 93 GLY B O 1
ATOM 1958 N N . GLU B 1 94 ? 2.234 24.688 8.352 1 97.88 94 GLU B N 1
ATOM 1959 C CA . GLU B 1 94 ? 0.821 24.719 8.711 1 97.88 94 GLU B CA 1
ATOM 1960 C C . GLU B 1 94 ? -0.039 25.172 7.535 1 97.88 94 GLU B C 1
ATOM 1962 O O . GLU B 1 94 ? -1.091 24.594 7.27 1 97.88 94 GLU B O 1
ATOM 1967 N N . GLU B 1 95 ? 0.409 26.219 6.922 1 97.56 95 GLU B N 1
ATOM 1968 C CA . GLU B 1 95 ? -0.313 26.703 5.754 1 97.56 95 GLU B CA 1
ATOM 1969 C C . GLU B 1 95 ? -0.391 25.641 4.664 1 97.56 95 GLU B C 1
ATOM 1971 O O . GLU B 1 95 ? -1.447 25.438 4.059 1 97.56 95 GLU B O 1
ATOM 1976 N N . LEU B 1 96 ? 0.732 25 4.461 1 97.5 96 LEU B N 1
ATOM 1977 C CA . LEU B 1 96 ? 0.79 23.953 3.453 1 97.5 96 LEU B CA 1
ATOM 1978 C C . LEU B 1 96 ? -0.159 22.812 3.805 1 97.5 96 LEU B C 1
ATOM 1980 O O . LEU B 1 96 ? -0.808 22.25 2.922 1 97.5 96 LEU B O 1
ATOM 1984 N N . TYR B 1 97 ? -0.212 22.469 5.062 1 97.75 97 TYR B N 1
ATOM 1985 C CA . TYR B 1 97 ? -1.133 21.438 5.52 1 97.75 97 TYR B CA 1
ATOM 1986 C C . TYR B 1 97 ? -2.562 21.766 5.102 1 97.75 97 TYR B C 1
ATOM 1988 O O . TYR B 1 97 ? -3.258 20.906 4.539 1 97.75 97 TYR B O 1
ATOM 1996 N N . TRP B 1 98 ? -2.969 22.906 5.359 1 97.44 98 TRP B N 1
ATOM 1997 C CA . TRP B 1 98 ? -4.359 23.266 5.113 1 97.44 98 TRP B CA 1
ATOM 1998 C C . TRP B 1 98 ? -4.664 23.281 3.621 1 97.44 98 TRP B C 1
ATOM 2000 O O . TRP B 1 98 ? -5.723 22.812 3.191 1 97.44 98 TRP B O 1
ATOM 2010 N N . VAL B 1 99 ? -3.736 23.797 2.863 1 97.25 99 VAL B N 1
ATOM 2011 C CA . VAL B 1 99 ? -3.916 23.844 1.416 1 97.25 99 VAL B CA 1
ATOM 2012 C C . VAL B 1 99 ? -4.023 22.422 0.863 1 97.25 99 VAL B C 1
ATOM 2014 O O . VAL B 1 99 ? -4.953 22.109 0.112 1 97.25 99 VAL B O 1
ATOM 2017 N N . CYS B 1 100 ? -3.156 21.578 1.253 1 96.81 100 CYS B N 1
ATOM 2018 C CA . CYS B 1 100 ? -3.131 20.203 0.753 1 96.81 100 CYS B CA 1
ATOM 2019 C C . CYS B 1 100 ? -4.312 19.406 1.294 1 96.81 100 CYS B C 1
ATOM 2021 O O . CYS B 1 100 ? -4.902 18.594 0.573 1 96.81 100 CYS B O 1
ATOM 2023 N N . ARG B 1 101 ? -4.625 19.656 2.561 1 95.12 101 ARG B N 1
ATOM 2024 C CA . ARG B 1 101 ? -5.746 18.938 3.17 1 95.12 101 ARG B CA 1
ATOM 2025 C C . ARG B 1 101 ? -7.039 19.203 2.402 1 95.12 101 ARG B C 1
ATOM 2027 O O . ARG B 1 101 ? -7.832 18.281 2.18 1 95.12 101 ARG B O 1
ATOM 2034 N N . LYS B 1 102 ? -7.238 20.406 2.027 1 95.81 102 LYS B N 1
ATOM 2035 C CA . LYS B 1 102 ? -8.422 20.766 1.25 1 95.81 102 LYS B CA 1
ATOM 2036 C C . LYS B 1 102 ? -8.461 20.016 -0.072 1 95.81 102 LYS B C 1
ATOM 2038 O O . LYS B 1 102 ? -9.5 19.453 -0.444 1 95.81 102 LYS B O 1
ATOM 2043 N N . LYS B 1 103 ? -7.34 19.969 -0.769 1 95.19 103 LYS B N 1
ATOM 2044 C CA . LYS B 1 103 ? -7.258 19.297 -2.055 1 95.19 103 LYS B CA 1
ATOM 2045 C C . LYS B 1 103 ? -7.426 17.781 -1.888 1 95.19 103 LYS B C 1
ATOM 2047 O O . LYS B 1 103 ? -8.078 17.125 -2.703 1 95.19 103 LYS B O 1
ATOM 2052 N N . ILE B 1 104 ? -6.867 17.297 -0.839 1 94.31 104 ILE B N 1
ATOM 2053 C CA . ILE B 1 104 ? -6.969 15.859 -0.57 1 94.31 104 ILE B CA 1
ATOM 2054 C C . ILE B 1 104 ? -8.414 15.5 -0.231 1 94.31 104 ILE B C 1
ATOM 2056 O O . ILE B 1 104 ? -8.922 14.461 -0.663 1 94.31 104 ILE B O 1
ATOM 2060 N N . THR B 1 105 ? -9.047 16.328 0.499 1 92.88 105 THR B N 1
ATOM 2061 C CA . THR B 1 105 ? -10.453 16.109 0.833 1 92.88 105 THR B CA 1
ATOM 2062 C C . THR B 1 105 ? -11.305 16.062 -0.431 1 92.88 105 THR B C 1
ATOM 2064 O O . THR B 1 105 ? -12.188 15.219 -0.561 1 92.88 105 THR B O 1
ATOM 2067 N N . GLU B 1 106 ? -11.031 16.922 -1.33 1 93.12 106 GLU B N 1
ATOM 2068 C CA . GLU B 1 106 ? -11.734 16.922 -2.607 1 93.12 106 GLU B CA 1
ATOM 2069 C C . GLU B 1 106 ? -11.484 15.625 -3.381 1 93.12 106 GLU B C 1
ATOM 2071 O O . GLU B 1 106 ? -12.406 15.062 -3.975 1 93.12 106 GLU B O 1
ATOM 2076 N N . LEU B 1 107 ? -10.273 15.195 -3.381 1 92.06 107 LEU B N 1
ATOM 2077 C CA . LEU B 1 107 ? -9.922 13.938 -4.031 1 92.06 107 LEU B CA 1
ATOM 2078 C C . LEU B 1 107 ? -10.688 12.773 -3.406 1 92.06 107 LEU B C 1
ATOM 2080 O O . LEU B 1 107 ? -11.234 11.938 -4.121 1 92.06 107 LEU B O 1
ATOM 2084 N N . GLU B 1 108 ? -10.711 12.742 -2.053 1 90.44 108 GLU B N 1
ATOM 2085 C CA . GLU B 1 108 ? -11.414 11.688 -1.329 1 90.44 108 GLU B CA 1
ATOM 2086 C C . GLU B 1 108 ? -12.898 11.68 -1.673 1 90.44 108 GLU B C 1
ATOM 2088 O O . GLU B 1 108 ? -13.5 10.617 -1.839 1 90.44 108 GLU B O 1
ATOM 2093 N N . TYR B 1 109 ? -13.453 12.844 -1.788 1 91.19 109 TYR B N 1
ATOM 2094 C CA . TYR B 1 109 ? -14.859 12.961 -2.16 1 91.19 109 TYR B CA 1
ATOM 2095 C C . TYR B 1 109 ? -15.102 12.406 -3.557 1 91.19 109 TYR B C 1
ATOM 2097 O O . TYR B 1 109 ? -16.047 11.648 -3.771 1 91.19 109 TYR B O 1
ATOM 2105 N N . ASN B 1 110 ? -14.25 12.703 -4.453 1 91.62 110 ASN B N 1
ATOM 2106 C CA . ASN B 1 110 ? -14.398 12.25 -5.832 1 91.62 110 ASN B CA 1
ATOM 2107 C C . ASN B 1 110 ? -14.258 10.734 -5.941 1 91.62 110 ASN B C 1
ATOM 2109 O O . ASN B 1 110 ? -14.992 10.094 -6.691 1 91.62 110 ASN B O 1
ATOM 2113 N N . ILE B 1 111 ? -13.383 10.188 -5.188 1 91.06 111 ILE B N 1
ATOM 2114 C CA . ILE B 1 111 ? -13.078 8.766 -5.277 1 91.06 111 ILE B CA 1
ATOM 2115 C C . ILE B 1 111 ? -14.203 7.957 -4.633 1 91.06 111 ILE B C 1
ATOM 2117 O O . ILE B 1 111 ? -14.391 6.781 -4.957 1 91.06 111 ILE B O 1
ATOM 2121 N N . THR B 1 112 ? -14.953 8.531 -3.707 1 92.88 112 THR B N 1
ATOM 2122 C CA . THR B 1 112 ? -16.016 7.809 -3.031 1 92.88 112 THR B CA 1
ATOM 2123 C C . THR B 1 112 ? -17.375 8.195 -3.611 1 92.88 112 THR B C 1
ATOM 2125 O O . THR B 1 112 ? -18.422 7.852 -3.045 1 92.88 112 THR B O 1
ATOM 2128 N N . LYS B 1 113 ? -17.312 8.938 -4.672 1 92.56 113 LYS B N 1
ATOM 2129 C CA . LYS B 1 113 ? -18.562 9.367 -5.305 1 92.56 113 LYS B CA 1
ATOM 2130 C C . LYS B 1 113 ? -19.422 8.164 -5.691 1 92.56 113 LYS B C 1
ATOM 2132 O O . LYS B 1 113 ? -18.906 7.18 -6.238 1 92.56 113 LYS B O 1
ATOM 2137 N N . GLY B 1 114 ? -20.672 8.211 -5.355 1 94.19 114 GLY B N 1
ATOM 2138 C CA . GLY B 1 114 ? -21.594 7.16 -5.742 1 94.19 114 GLY B CA 1
ATOM 2139 C C . GLY B 1 114 ? -21.656 6.023 -4.742 1 94.19 114 GLY B C 1
ATOM 2140 O O . GLY B 1 114 ? -22.422 5.07 -4.922 1 94.19 114 GLY B O 1
ATOM 2141 N N . ILE B 1 115 ? -20.922 6.094 -3.717 1 95 115 ILE B N 1
ATOM 2142 C CA . ILE B 1 115 ? -20.953 5.078 -2.672 1 95 115 ILE B CA 1
ATOM 2143 C C . ILE B 1 115 ? -21.781 5.574 -1.488 1 95 115 ILE B C 1
ATOM 2145 O O . ILE B 1 115 ? -21.469 6.613 -0.9 1 95 115 ILE B O 1
ATOM 2149 N N . PRO B 1 116 ? -22.781 4.883 -1.163 1 95.81 116 PRO B N 1
ATOM 2150 C CA . PRO B 1 116 ? -23.609 5.293 -0.027 1 95.81 116 PRO B CA 1
ATOM 2151 C C . PRO B 1 116 ? -22.812 5.438 1.265 1 95.81 116 PRO B C 1
ATOM 2153 O O . PRO B 1 116 ? -21.875 4.66 1.512 1 95.81 116 PRO B O 1
ATOM 2156 N N . GLU B 1 117 ? -23.281 6.332 2.117 1 93.62 117 GLU B N 1
ATOM 2157 C CA . GLU B 1 117 ? -22.562 6.641 3.355 1 93.62 117 GLU B CA 1
ATOM 2158 C C . GLU B 1 117 ? -22.516 5.426 4.277 1 93.62 117 GLU B C 1
ATOM 2160 O O . GLU B 1 117 ? -21.5 5.18 4.934 1 93.62 117 GLU B O 1
ATOM 2165 N N . ASP B 1 118 ? -23.531 4.699 4.332 1 95.31 118 ASP B N 1
ATOM 2166 C CA . ASP B 1 118 ? -23.594 3.531 5.207 1 95.31 118 ASP B CA 1
ATOM 2167 C C . ASP B 1 118 ? -22.578 2.471 4.773 1 95.31 118 ASP B C 1
ATOM 2169 O O . ASP B 1 118 ? -21.984 1.789 5.617 1 95.31 118 ASP B O 1
ATOM 2173 N N . GLU B 1 119 ? -22.391 2.357 3.484 1 96.19 119 GLU B N 1
ATOM 2174 C CA . GLU B 1 119 ? -21.391 1.417 2.973 1 96.19 119 GLU B CA 1
ATOM 2175 C C . GLU B 1 119 ? -19.984 1.884 3.291 1 96.19 119 GLU B C 1
ATOM 2177 O O . GLU B 1 119 ? -19.109 1.067 3.586 1 96.19 119 GLU B O 1
ATOM 2182 N N . GLN B 1 120 ? -19.828 3.17 3.248 1 94.56 120 GLN B N 1
ATOM 2183 C CA . GLN B 1 120 ? -18.516 3.725 3.594 1 94.56 120 GLN B CA 1
ATOM 2184 C C . GLN B 1 120 ? -18.203 3.494 5.066 1 94.56 120 GLN B C 1
ATOM 2186 O O . GLN B 1 120 ? -17.062 3.152 5.414 1 94.56 120 GLN B O 1
ATOM 2191 N N . ILE B 1 121 ? -19.172 3.666 5.879 1 94.25 121 ILE B N 1
ATOM 2192 C CA . ILE B 1 121 ? -18.984 3.465 7.312 1 94.25 121 ILE B CA 1
ATOM 2193 C C . ILE B 1 121 ? -18.688 1.995 7.594 1 94.25 121 ILE B C 1
ATOM 2195 O O . ILE B 1 121 ? -17.781 1.679 8.359 1 94.25 121 ILE B O 1
ATOM 2199 N N . THR B 1 122 ? -19.438 1.117 6.961 1 95.69 122 THR B N 1
ATOM 2200 C CA . THR B 1 122 ? -19.172 -0.312 7.102 1 95.69 122 THR B CA 1
ATOM 2201 C C . THR B 1 122 ? -17.75 -0.652 6.695 1 95.69 122 THR B C 1
ATOM 2203 O O . THR B 1 122 ? -17.062 -1.39 7.402 1 95.69 122 THR B O 1
ATOM 2206 N N . THR B 1 123 ? -17.344 -0.101 5.598 1 95.25 123 THR B N 1
ATOM 2207 C CA . THR B 1 123 ? -16 -0.344 5.102 1 95.25 123 THR B CA 1
ATOM 2208 C C . THR B 1 123 ? -14.961 0.168 6.094 1 95.25 123 THR B C 1
ATOM 2210 O O . THR B 1 123 ? -13.984 -0.525 6.391 1 95.25 123 THR B O 1
ATOM 2213 N N . PHE B 1 124 ? -15.219 1.339 6.621 1 94.06 124 PHE B N 1
ATOM 2214 C CA . PHE B 1 124 ? -14.328 1.92 7.617 1 94.06 124 PHE B CA 1
ATOM 2215 C C . PHE B 1 124 ? -14.18 0.997 8.82 1 94.06 124 PHE B C 1
ATOM 2217 O O . PHE B 1 124 ? -13.07 0.735 9.281 1 94.06 124 PHE B O 1
ATOM 2224 N N . GLU B 1 125 ? -15.25 0.466 9.266 1 94.31 125 GLU B N 1
ATOM 2225 C CA . GLU B 1 125 ? -15.25 -0.394 10.445 1 94.31 125 GLU B CA 1
ATOM 2226 C C . GLU B 1 125 ? -14.57 -1.729 10.156 1 94.31 125 GLU B C 1
ATOM 2228 O O . GLU B 1 125 ? -13.844 -2.256 11 1 94.31 125 GLU B O 1
ATOM 2233 N N . VAL B 1 126 ? -14.836 -2.256 9.031 1 94.62 126 VAL B N 1
ATOM 2234 C CA . VAL B 1 126 ? -14.234 -3.525 8.633 1 94.62 126 VAL B CA 1
ATOM 2235 C C . VAL B 1 126 ? -12.719 -3.373 8.555 1 94.62 126 VAL B C 1
ATOM 2237 O O . VAL B 1 126 ? -11.977 -4.215 9.07 1 94.62 126 VAL B O 1
ATOM 2240 N N . LEU B 1 127 ? -12.234 -2.277 7.945 1 93.56 127 LEU B N 1
ATOM 2241 C CA . LEU B 1 127 ? -10.805 -2.037 7.832 1 93.56 127 LEU B CA 1
ATOM 2242 C C . LEU B 1 127 ? -10.164 -1.873 9.211 1 93.56 127 LEU B C 1
ATOM 2244 O O . LEU B 1 127 ? -9.031 -2.303 9.43 1 93.56 127 LEU B O 1
ATOM 2248 N N . ALA B 1 128 ? -10.891 -1.29 10.109 1 91.06 128 ALA B N 1
ATOM 2249 C CA . ALA B 1 128 ? -10.398 -1.138 11.477 1 91.06 128 ALA B CA 1
ATOM 2250 C C . ALA B 1 128 ? -10.234 -2.494 12.156 1 91.06 128 ALA B C 1
ATOM 2252 O O . ALA B 1 128 ? -9.219 -2.75 12.812 1 91.06 128 ALA B O 1
ATOM 2253 N N . LYS B 1 129 ? -11.203 -3.328 11.992 1 93.25 129 LYS B N 1
ATOM 2254 C CA . LYS B 1 129 ? -11.148 -4.66 12.578 1 93.25 129 LYS B CA 1
ATOM 2255 C C . LYS B 1 129 ? -10.031 -5.492 11.969 1 93.25 129 LYS B C 1
ATOM 2257 O O . LYS B 1 129 ? -9.336 -6.23 12.68 1 93.25 129 LYS B O 1
ATOM 2262 N N . ILE B 1 130 ? -9.852 -5.387 10.703 1 93.31 130 ILE B N 1
ATOM 2263 C CA . ILE B 1 130 ? -8.781 -6.098 10.016 1 93.31 130 ILE B CA 1
ATOM 2264 C C . ILE B 1 130 ? -7.43 -5.656 10.57 1 93.31 130 ILE B C 1
ATOM 2266 O O . ILE B 1 130 ? -6.551 -6.488 10.812 1 93.31 130 ILE B O 1
ATOM 2270 N N . ARG B 1 131 ? -7.266 -4.363 10.711 1 90.19 131 ARG B N 1
ATOM 2271 C CA . ARG B 1 131 ? -6.02 -3.846 11.266 1 90.19 131 ARG B CA 1
ATOM 2272 C C . ARG B 1 131 ? -5.758 -4.414 12.656 1 90.19 131 ARG B C 1
ATOM 2274 O O . ARG B 1 131 ? -4.629 -4.793 12.977 1 90.19 131 ARG B O 1
ATOM 2281 N N . GLU B 1 132 ? -6.738 -4.473 13.445 1 91.44 132 GLU B N 1
ATOM 2282 C CA . GLU B 1 132 ? -6.621 -5.035 14.789 1 91.44 132 GLU B CA 1
ATOM 2283 C C . GLU B 1 132 ? -6.191 -6.496 14.742 1 91.44 132 GLU B C 1
ATOM 2285 O O . GLU B 1 132 ? -5.348 -6.93 15.531 1 91.44 132 GLU B O 1
ATOM 2290 N N . ASN B 1 133 ? -6.812 -7.203 13.844 1 92.06 133 ASN B N 1
ATOM 2291 C CA . ASN B 1 133 ? -6.504 -8.625 13.711 1 92.06 133 ASN B CA 1
ATOM 2292 C C . ASN B 1 133 ? -5.07 -8.844 13.227 1 92.06 133 ASN B C 1
ATOM 2294 O O . ASN B 1 133 ? -4.438 -9.836 13.586 1 92.06 133 ASN B O 1
ATOM 2298 N N . ILE B 1 134 ? -4.57 -7.914 12.375 1 88.81 134 ILE B N 1
ATOM 2299 C CA . ILE B 1 134 ? -3.234 -8.047 11.805 1 88.81 134 ILE B CA 1
ATOM 2300 C C . ILE B 1 134 ? -2.188 -7.684 12.852 1 88.81 134 ILE B C 1
ATOM 2302 O O . ILE B 1 134 ? -1.172 -8.367 12.992 1 88.81 134 ILE B O 1
ATOM 2306 N N . THR B 1 135 ? -2.373 -6.574 13.539 1 82.5 135 THR B N 1
ATOM 2307 C CA . THR B 1 135 ? -1.365 -6.027 14.438 1 82.5 135 THR B CA 1
ATOM 2308 C C . THR B 1 135 ? -1.522 -6.605 15.844 1 82.5 135 THR B C 1
ATOM 2310 O O . THR B 1 135 ? -0.63 -6.469 16.672 1 82.5 135 THR B O 1
ATOM 2313 N N . ASN B 1 136 ? -2.561 -7.391 15.992 1 74.5 136 ASN B N 1
ATOM 2314 C CA . ASN B 1 136 ? -2.902 -7.859 17.328 1 74.5 136 ASN B CA 1
ATOM 2315 C C . ASN B 1 136 ? -3.016 -6.699 18.312 1 74.5 136 ASN B C 1
ATOM 2317 O O . ASN B 1 136 ? -2.623 -6.828 19.484 1 74.5 136 ASN B O 1
ATOM 2321 N N . GLU B 1 137 ? -3.006 -5.574 17.844 1 63.62 137 GLU B N 1
ATOM 2322 C CA . GLU B 1 137 ? -3.168 -4.391 18.672 1 63.62 137 GLU B CA 1
ATOM 2323 C C . GLU B 1 137 ? -4.594 -3.852 18.609 1 63.62 137 GLU B C 1
ATOM 2325 O O . GLU B 1 137 ? -5.176 -3.771 17.516 1 63.62 137 GLU B O 1
ATOM 2330 N N . LYS B 1 138 ? -5.355 -3.965 19.75 1 56.53 138 LYS B N 1
ATOM 2331 C CA . LYS B 1 138 ? -6.715 -3.434 19.797 1 56.53 138 LYS B CA 1
ATOM 2332 C C . LYS B 1 138 ? -6.723 -1.924 19.578 1 56.53 138 LYS B C 1
ATOM 2334 O O . LYS B 1 138 ? -5.906 -1.201 20.156 1 56.53 138 LYS B O 1
ATOM 2339 N N . GLU B 1 139 ? -7.102 -1.344 18.422 1 47.16 139 GLU B N 1
ATOM 2340 C CA . GLU B 1 139 ? -7.25 0.108 18.406 1 47.16 139 GLU B CA 1
ATOM 2341 C C . GLU B 1 139 ? -8.133 0.591 19.547 1 47.16 139 GLU B C 1
ATOM 2343 O O . GLU B 1 139 ? -9.211 0.04 19.781 1 47.16 139 GLU B O 1
ATOM 2348 N N . LYS B 1 140 ? -7.594 1.106 20.625 1 39.06 140 LYS B N 1
ATOM 2349 C CA . LYS B 1 140 ? -8.422 1.741 21.641 1 39.06 140 LYS B CA 1
ATOM 2350 C C . LYS B 1 140 ? -9.367 2.768 21.031 1 39.06 140 LYS B C 1
ATOM 2352 O O . LYS B 1 140 ? -8.984 3.504 20.109 1 39.06 140 LYS B O 1
#

InterPro domains:
  IPR000835 MarR-type HTH domain [PF01047] (28-84)
  IPR000835 MarR-type HTH domain [PR00598] (45-61)
  IPR000835 MarR-type HTH domain [PR00598] (80-96)
  IPR000835 MarR-type HTH domain [PR00598] (110-130)
  IPR000835 MarR-type HTH domain [PS50995] (1-132)
  IPR000835 MarR-type HTH domain [SM00347] (21-120)
  IPR036388 Winged helix-like DNA-binding domain superfamily [G3DSA:1.10.10.10] (1-140)
  IPR036390 Winged helix DNA-binding domain superfamily [SSF46785] (2-137)

Sequence (280 aa):
MQRLFQRFFSLYRPFVSKLNELLGEYGLTHSLWQVIFYLKTNGSSSLVDIAKYYNIEKPSITRRVHHLEENLIVKAVSSKDRREKIIHLTELGEELYWVCRKKITELEYNITKGIPEDEQITTFEVLAKIRENITNEKEKMQRLFQRFFSLYRPFVSKLNELLGEYGLTHSLWQVIFYLKTNGSSSLVDIAKYYNIEKPSITRRVHHLEENLIVKAVSSKDRREKIIHLTELGEELYWVCRKKITELEYNITKGIPEDEQITTFEVLAKIRENITNEKEK

Organism: Clostridium kluyveri (strain ATCC 8527 / DSM 555 / NBRC 12016 / NCIMB 10680 / K1) (NCBI:txid431943)